Protein AF-A0AAW0RHF5-F1 (afdb_monomer)

Organism: NCBI:txid1069075

Solvent-accessible surface area (backbone atoms only — not comparable to full-atom values): 14587 Å² total; per-residue (Å²): 131,86,50,71,62,56,53,48,47,47,42,43,70,41,87,87,31,71,80,60,70,44,74,47,78,50,73,86,87,65,59,50,62,63,52,47,51,53,50,47,52,45,59,68,72,51,77,50,90,52,69,56,52,82,38,37,35,44,28,22,65,45,38,65,44,46,54,38,38,55,70,69,45,61,79,40,46,42,23,44,35,40,73,46,66,67,63,52,50,55,51,40,72,79,33,74,70,50,13,40,35,32,31,47,69,52,48,48,66,71,68,17,49,54,48,37,54,50,55,48,55,64,24,63,81,41,101,54,91,44,55,54,33,31,32,30,78,57,77,48,69,71,54,50,52,52,48,59,71,60,32,51,41,74,48,77,91,56,65,98,58,101,54,94,52,82,72,49,65,42,73,56,60,74,49,74,42,47,91,49,64,65,61,52,50,53,53,49,52,56,52,50,34,37,71,74,61,80,34,84,65,76,79,68,73,84,62,49,73,69,51,55,49,49,54,48,46,53,54,47,48,52,41,46,50,52,48,48,52,44,51,51,50,43,51,57,33,55,79,54,78,72,79,57,49,62,72,58,56,59,55,66,76,76,114

Mean predicted aligned error: 10.69 Å

Structure (mmCIF, N/CA/C/O backbone):
data_AF-A0AAW0RHF5-F1
#
_entry.id   AF-A0AAW0RHF5-F1
#
loop_
_atom_site.group_PDB
_atom_site.id
_atom_site.type_symbol
_atom_site.label_atom_id
_atom_site.label_alt_id
_atom_site.label_comp_id
_atom_site.label_asym_id
_atom_site.label_entity_id
_atom_site.label_seq_id
_atom_site.pdbx_PDB_ins_code
_atom_site.Cartn_x
_atom_site.Cartn_y
_atom_site.Cartn_z
_atom_site.occupancy
_atom_site.B_iso_or_equiv
_atom_site.auth_seq_id
_atom_site.auth_comp_id
_atom_site.auth_asym_id
_atom_site.auth_atom_id
_atom_site.pdbx_PDB_model_num
ATOM 1 N N . MET A 1 1 ? -21.946 8.233 -1.386 1.00 85.06 1 MET A N 1
ATOM 2 C CA . MET A 1 1 ? -20.637 7.586 -1.148 1.00 85.06 1 MET A CA 1
ATOM 3 C C . MET A 1 1 ? -20.832 6.454 -0.152 1.00 85.06 1 MET A C 1
ATOM 5 O O . MET A 1 1 ? -21.516 6.699 0.838 1.00 85.06 1 MET A O 1
ATOM 9 N N . PRO A 1 2 ? -20.311 5.241 -0.407 1.00 94.38 2 PRO A N 1
ATOM 10 C CA . PRO A 1 2 ? -20.400 4.134 0.545 1.00 94.38 2 PRO A CA 1
ATOM 11 C C . PRO A 1 2 ? -19.611 4.452 1.822 1.00 94.38 2 PRO A C 1
ATOM 13 O O . PRO A 1 2 ? -18.548 5.074 1.755 1.00 94.38 2 PRO A O 1
ATOM 16 N N . ARG A 1 3 ? -20.116 4.032 2.987 1.00 96.81 3 ARG A N 1
ATOM 17 C CA . ARG A 1 3 ? -19.371 4.127 4.252 1.00 96.81 3 ARG A CA 1
ATOM 18 C C . ARG A 1 3 ? -18.441 2.927 4.389 1.00 96.81 3 ARG A C 1
ATOM 20 O O . ARG A 1 3 ? -18.676 1.881 3.787 1.00 96.81 3 ARG A O 1
ATOM 27 N N . LEU A 1 4 ? -17.441 3.033 5.267 1.00 96.88 4 LEU A N 1
ATOM 28 C CA . LEU A 1 4 ? -16.556 1.906 5.581 1.00 96.88 4 LEU A CA 1
ATOM 29 C C . LEU A 1 4 ? -17.350 0.663 6.018 1.00 96.88 4 LEU A C 1
ATOM 31 O O . LEU A 1 4 ? -17.071 -0.429 5.542 1.00 96.88 4 LEU A O 1
ATOM 35 N N . SER A 1 5 ? -18.377 0.822 6.858 1.00 97.00 5 SER A N 1
ATOM 36 C CA . SER A 1 5 ? -19.229 -0.295 7.291 1.00 97.00 5 SER A CA 1
ATOM 37 C C . SER A 1 5 ? -19.963 -0.976 6.136 1.00 97.00 5 SER A C 1
ATOM 39 O O . SER A 1 5 ? -20.111 -2.193 6.155 1.00 97.00 5 SER A O 1
ATOM 41 N N . ASP A 1 6 ? -20.389 -0.222 5.123 1.00 96.56 6 ASP A N 1
ATOM 42 C CA . ASP A 1 6 ? -21.087 -0.780 3.963 1.00 96.56 6 ASP A CA 1
ATOM 43 C C . ASP A 1 6 ? -20.120 -1.626 3.113 1.00 96.56 6 ASP A C 1
ATOM 45 O O . ASP A 1 6 ? -20.455 -2.740 2.720 1.00 96.56 6 ASP A O 1
ATOM 49 N N . VAL A 1 7 ? -18.877 -1.157 2.927 1.00 95.56 7 VAL A N 1
ATOM 50 C CA . VAL A 1 7 ? -17.816 -1.923 2.245 1.00 95.56 7 VAL A CA 1
ATOM 51 C C . VAL A 1 7 ? -17.432 -3.178 3.032 1.00 95.56 7 VAL A C 1
ATOM 53 O O . VAL A 1 7 ? -17.247 -4.239 2.445 1.00 95.56 7 VAL A O 1
ATOM 56 N N . LEU A 1 8 ? -17.319 -3.089 4.359 1.00 96.00 8 LEU A N 1
ATOM 57 C CA . LEU A 1 8 ? -16.974 -4.241 5.196 1.00 96.00 8 LEU A CA 1
ATOM 58 C C . LEU A 1 8 ? -18.060 -5.324 5.170 1.00 96.00 8 LEU A C 1
ATOM 60 O O . LEU A 1 8 ? -17.712 -6.501 5.121 1.00 96.00 8 LEU A O 1
ATOM 64 N N . ARG A 1 9 ? -19.347 -4.945 5.155 1.00 94.75 9 ARG A N 1
ATOM 65 C CA . ARG A 1 9 ? -20.451 -5.905 4.978 1.00 94.75 9 ARG A CA 1
ATOM 66 C C . ARG A 1 9 ? -20.383 -6.579 3.616 1.00 94.75 9 ARG A C 1
ATOM 68 O O . ARG A 1 9 ? -20.374 -7.800 3.563 1.00 94.75 9 ARG A O 1
ATOM 75 N N . LEU A 1 10 ? -20.189 -5.804 2.546 1.00 94.19 10 LEU A N 1
ATOM 76 C CA . LEU A 1 10 ? -19.994 -6.348 1.199 1.00 94.19 10 LEU A CA 1
ATOM 77 C C . LEU A 1 10 ? -18.849 -7.379 1.167 1.00 94.19 10 LEU A C 1
ATOM 79 O O . LEU A 1 10 ? -19.000 -8.483 0.660 1.00 94.19 10 LEU A O 1
ATOM 83 N N . LEU A 1 11 ? -17.702 -7.051 1.769 1.00 94.19 11 LEU A N 1
ATOM 84 C CA . LEU A 1 11 ? -16.533 -7.935 1.836 1.00 94.19 11 LEU A CA 1
ATOM 85 C C . LEU A 1 11 ? -16.727 -9.188 2.708 1.00 94.19 11 LEU A C 1
ATOM 87 O O . LEU A 1 11 ? -15.912 -10.118 2.616 1.00 94.19 11 LEU A O 1
ATOM 91 N N . ALA A 1 12 ? -17.721 -9.185 3.594 1.00 92.81 12 ALA A N 1
ATOM 92 C CA . ALA A 1 12 ? -18.032 -10.289 4.493 1.00 92.81 12 ALA A CA 1
ATOM 93 C C . ALA A 1 12 ? -19.128 -11.206 3.936 1.00 92.81 12 ALA A C 1
ATOM 95 O O . ALA A 1 12 ? -19.014 -12.423 4.071 1.00 92.81 12 ALA A O 1
ATOM 96 N N . GLU A 1 13 ? -20.154 -10.624 3.319 1.00 90.75 13 GLU A N 1
ATOM 97 C CA . GLU A 1 13 ? -21.406 -11.296 2.968 1.00 90.75 13 GLU A CA 1
ATOM 98 C C . GLU A 1 13 ? -21.442 -11.745 1.500 1.00 90.75 13 GLU A C 1
ATOM 100 O O . GLU A 1 13 ? -21.981 -12.811 1.212 1.00 90.75 13 GLU A O 1
ATOM 105 N N . GLU A 1 14 ? -20.826 -10.996 0.577 1.00 92.44 14 GLU A N 1
ATOM 106 C CA . GLU A 1 14 ? -20.900 -11.311 -0.855 1.00 92.44 14 GLU A CA 1
ATOM 107 C C . GLU A 1 14 ? -20.080 -12.542 -1.243 1.00 92.44 14 GLU A C 1
ATOM 109 O O . GLU A 1 14 ? -18.907 -12.705 -0.874 1.00 92.44 14 GLU A O 1
ATOM 114 N N . GLU A 1 15 ? -20.684 -13.385 -2.078 1.00 87.88 15 GLU A N 1
ATOM 115 C CA . GLU A 1 15 ? -20.044 -14.581 -2.604 1.00 87.88 15 GLU A CA 1
ATOM 116 C C . GLU A 1 15 ? -18.808 -14.233 -3.449 1.00 87.88 15 GLU A C 1
ATOM 118 O O . GLU A 1 15 ? -18.822 -13.363 -4.319 1.00 87.88 15 GLU A O 1
ATOM 123 N N . GLY A 1 16 ? -17.686 -14.897 -3.163 1.00 85.25 16 GLY A N 1
ATOM 124 C CA . GLY A 1 16 ? -16.411 -14.665 -3.842 1.00 85.25 16 GLY A CA 1
ATOM 125 C C . GLY A 1 16 ? -15.574 -13.518 -3.260 1.00 85.25 16 GLY A C 1
ATOM 126 O O . GLY A 1 16 ? -14.380 -13.447 -3.555 1.00 85.25 16 GLY A O 1
ATOM 127 N N . MET A 1 17 ? -16.128 -12.672 -2.382 1.00 89.06 17 MET A N 1
ATOM 128 C CA . MET A 1 17 ? -15.403 -11.545 -1.769 1.00 89.06 17 MET A CA 1
ATOM 129 C C . MET A 1 17 ? -14.708 -11.899 -0.449 1.00 89.06 17 MET A C 1
ATOM 131 O O . MET A 1 17 ? -13.899 -11.116 0.064 1.00 89.06 17 MET A O 1
ATOM 135 N N . GLN A 1 18 ? -14.940 -13.100 0.088 1.00 82.88 18 GLN A N 1
ATOM 136 C CA . GLN A 1 18 ? -14.411 -13.519 1.392 1.00 82.88 18 GLN A CA 1
ATOM 137 C C . GLN A 1 18 ? -12.877 -13.634 1.411 1.00 82.88 18 GLN A C 1
ATOM 139 O O . GLN A 1 18 ? -12.259 -13.558 2.474 1.00 82.88 18 GLN A O 1
ATOM 144 N N . LYS A 1 19 ? -12.254 -13.788 0.235 1.00 85.62 19 LYS A N 1
ATOM 145 C CA . LYS A 1 19 ? -10.795 -13.898 0.060 1.00 85.62 19 LYS A CA 1
ATOM 146 C C . LYS A 1 19 ? -10.121 -12.571 -0.303 1.00 85.62 19 LYS A C 1
ATOM 148 O O . LYS A 1 19 ? -8.896 -12.521 -0.380 1.00 85.62 19 LYS A O 1
ATOM 153 N N . THR A 1 20 ? -10.887 -11.506 -0.533 1.00 90.62 20 THR A N 1
ATOM 154 C CA . THR A 1 20 ? -10.362 -10.222 -1.017 1.00 90.62 20 THR A CA 1
ATOM 155 C C . THR A 1 20 ? -9.656 -9.458 0.101 1.00 90.62 20 THR A C 1
ATOM 157 O O . THR A 1 20 ? -10.203 -9.273 1.187 1.00 90.62 20 THR A O 1
ATOM 160 N N . TRP A 1 21 ? -8.440 -8.983 -0.144 1.00 91.81 21 TRP A N 1
ATOM 161 C CA . TRP A 1 21 ? -7.728 -8.107 0.791 1.00 91.81 21 TRP A CA 1
ATOM 162 C C . TRP A 1 21 ? -8.064 -6.647 0.492 1.00 91.81 21 TRP A C 1
ATOM 164 O O . TRP A 1 21 ? -8.365 -6.296 -0.646 1.00 91.81 21 TRP A O 1
ATOM 174 N N . CYS A 1 22 ? -8.002 -5.794 1.509 1.00 93.50 22 CYS A N 1
ATOM 175 C CA . CYS A 1 22 ? -8.252 -4.366 1.383 1.00 93.50 22 CYS A CA 1
ATOM 176 C C . CYS A 1 22 ? -7.015 -3.572 1.807 1.00 93.50 22 CYS A C 1
ATOM 178 O O . CYS A 1 22 ? -6.405 -3.848 2.840 1.00 93.50 22 CYS A O 1
ATOM 180 N N . VAL A 1 23 ? -6.666 -2.559 1.019 1.00 95.75 23 VAL A N 1
ATOM 181 C CA . VAL A 1 23 ? -5.714 -1.524 1.421 1.00 95.75 23 VAL A CA 1
ATOM 182 C C . VAL A 1 23 ? -6.518 -0.256 1.669 1.00 95.75 23 VAL A C 1
ATOM 184 O O . VAL A 1 23 ? -7.124 0.275 0.741 1.00 95.75 23 VAL A O 1
ATOM 187 N N . LEU A 1 24 ? -6.540 0.222 2.912 1.00 97.06 24 LEU A N 1
ATOM 188 C CA . LEU A 1 24 ? -7.195 1.483 3.251 1.00 97.06 24 LEU A CA 1
ATOM 189 C C . LEU A 1 24 ? -6.195 2.625 3.092 1.00 97.06 24 LEU A C 1
ATOM 191 O O . LEU A 1 24 ? -5.244 2.728 3.861 1.00 97.06 24 LEU A O 1
ATOM 195 N N . ASP A 1 25 ? -6.408 3.471 2.088 1.00 95.94 25 ASP A N 1
ATOM 196 C CA . ASP A 1 25 ? -5.617 4.677 1.833 1.00 95.94 25 ASP A CA 1
ATOM 197 C C . ASP A 1 25 ? -6.076 5.814 2.761 1.00 95.94 25 ASP A C 1
ATOM 199 O O . ASP A 1 25 ? -7.062 6.504 2.494 1.00 95.94 25 ASP A O 1
ATOM 203 N N . ILE A 1 26 ? -5.383 5.973 3.890 1.00 96.06 26 ILE A N 1
ATOM 204 C CA . ILE A 1 26 ? -5.705 6.959 4.925 1.00 96.06 26 ILE A CA 1
ATOM 205 C C . ILE A 1 26 ? -5.129 8.315 4.518 1.00 96.06 26 ILE A C 1
ATOM 207 O O . ILE A 1 26 ? -3.928 8.563 4.658 1.00 96.06 26 ILE A O 1
ATOM 211 N N . LYS A 1 27 ? -6.003 9.193 4.022 1.00 89.62 27 LYS A N 1
ATOM 212 C CA . LYS A 1 27 ? -5.668 10.561 3.606 1.00 89.62 27 LYS A CA 1
ATOM 213 C C . LYS A 1 27 ? -5.345 11.471 4.794 1.00 89.62 27 LYS A C 1
ATOM 215 O O . LYS A 1 27 ? -5.619 11.133 5.939 1.00 89.62 27 LYS A O 1
ATOM 220 N N . ILE A 1 28 ? -4.722 12.615 4.497 1.00 90.81 28 ILE A N 1
ATOM 221 C CA . ILE A 1 28 ? -4.124 13.522 5.495 1.00 90.81 28 ILE A CA 1
ATOM 222 C C . ILE A 1 28 ? -4.983 14.750 5.818 1.00 90.81 28 ILE A C 1
ATOM 224 O O . ILE A 1 28 ? -4.464 15.753 6.310 1.00 90.81 28 ILE A O 1
ATOM 228 N N . ASP A 1 29 ? -6.263 14.703 5.468 1.00 87.56 29 ASP A N 1
ATOM 229 C CA . ASP A 1 29 ? -7.147 15.867 5.499 1.00 87.56 29 ASP A CA 1
ATOM 230 C C . ASP A 1 29 ? -7.843 16.065 6.850 1.00 87.56 29 ASP A C 1
ATOM 232 O O . ASP A 1 29 ? -8.243 17.184 7.165 1.00 87.56 29 ASP A O 1
ATOM 236 N N . ASP A 1 30 ? -7.909 15.014 7.669 1.00 90.56 30 ASP A N 1
ATOM 237 C CA . ASP A 1 30 ? -8.594 15.003 8.961 1.00 90.56 30 ASP A CA 1
ATOM 238 C C . ASP A 1 30 ? -7.618 15.023 10.154 1.00 90.56 30 ASP A C 1
ATOM 240 O O . ASP A 1 30 ? -6.392 14.942 10.016 1.00 90.56 30 ASP A O 1
ATOM 244 N N . ASP A 1 31 ? -8.162 15.101 11.370 1.00 94.88 31 ASP A N 1
ATOM 245 C CA . ASP A 1 31 ? -7.397 14.762 12.567 1.00 94.88 31 ASP A CA 1
ATOM 246 C C . ASP A 1 31 ? -7.148 13.246 12.622 1.00 94.88 31 ASP A C 1
ATOM 248 O O . ASP A 1 31 ? -8.078 12.436 12.564 1.00 94.88 31 ASP A O 1
ATOM 252 N N . ALA A 1 32 ? -5.878 12.858 12.748 1.00 95.00 32 ALA A N 1
ATOM 253 C CA . ALA A 1 32 ? -5.475 11.458 12.674 1.00 95.00 32 ALA A CA 1
ATOM 254 C C . ALA A 1 32 ? -6.083 10.611 13.804 1.00 95.00 32 ALA A C 1
ATOM 256 O O . ALA A 1 32 ? -6.494 9.474 13.570 1.00 95.00 32 ALA A O 1
ATOM 257 N N . GLU A 1 33 ? -6.151 11.148 15.023 1.00 96.00 33 GLU A N 1
ATOM 258 C CA . GLU A 1 33 ? -6.638 10.414 16.193 1.00 96.00 33 GLU A CA 1
ATOM 259 C C . GLU A 1 33 ? -8.150 10.203 16.115 1.00 96.00 33 GLU A C 1
ATOM 261 O O . GLU A 1 33 ? -8.636 9.095 16.360 1.00 96.00 33 GLU A O 1
ATOM 266 N N . HIS A 1 34 ? -8.889 11.237 15.716 1.00 97.12 34 HIS A N 1
ATOM 267 C CA . HIS A 1 34 ? -10.330 11.169 15.519 1.00 97.12 34 HIS A CA 1
ATOM 268 C C . HIS A 1 34 ? -10.708 10.214 14.379 1.00 97.12 34 HIS A C 1
ATOM 270 O O . HIS A 1 34 ? -11.578 9.351 14.562 1.00 97.12 34 HIS A O 1
ATOM 276 N N . LEU A 1 35 ? -10.022 10.301 13.232 1.00 97.31 35 LEU A N 1
ATOM 277 C CA . LEU A 1 35 ? -10.260 9.417 12.089 1.00 97.31 35 LEU A CA 1
ATOM 278 C C . LEU A 1 35 ? -10.017 7.950 12.463 1.00 97.31 35 LEU A C 1
ATOM 280 O O . LEU A 1 35 ? -10.894 7.104 12.284 1.00 97.31 35 LEU A O 1
ATOM 284 N N . LEU A 1 36 ? -8.854 7.642 13.039 1.00 98.06 36 LEU A N 1
ATOM 285 C CA . LEU A 1 36 ? -8.486 6.268 13.384 1.00 98.06 36 LEU A CA 1
ATOM 286 C C . LEU A 1 36 ? -9.329 5.703 14.533 1.00 98.06 36 LEU A C 1
ATOM 288 O O . LEU A 1 36 ? -9.649 4.514 14.524 1.00 98.06 36 LEU A O 1
ATOM 292 N N . SER A 1 37 ? -9.749 6.534 15.492 1.00 98.12 37 SER A N 1
ATOM 293 C CA . SER A 1 37 ? -10.679 6.116 16.552 1.00 98.12 37 SER A CA 1
ATOM 294 C C . SER A 1 37 ? -12.057 5.775 15.985 1.00 98.12 37 SER A C 1
ATOM 296 O O . SER A 1 37 ? -12.650 4.763 16.365 1.00 98.12 37 SER A O 1
ATOM 298 N N . SER A 1 38 ? -12.538 6.567 15.025 1.00 97.81 38 SER A N 1
ATOM 299 C CA . SER A 1 38 ? -13.788 6.294 14.311 1.00 97.81 38 SER A CA 1
ATOM 300 C C . SER A 1 38 ? -13.693 5.001 13.497 1.00 97.81 38 SER A C 1
ATOM 302 O O . SER A 1 38 ? -14.581 4.150 13.581 1.00 97.81 38 SER A O 1
ATOM 304 N N . MET A 1 39 ? -12.581 4.796 12.781 1.00 97.94 39 MET A N 1
ATOM 305 C CA . MET A 1 39 ? -12.307 3.548 12.060 1.00 97.94 39 MET A CA 1
ATOM 306 C C . MET A 1 39 ? -12.298 2.338 12.998 1.00 97.94 39 MET A C 1
ATOM 308 O O . MET A 1 39 ? -12.939 1.334 12.694 1.00 97.94 39 MET A O 1
ATOM 312 N N . ARG A 1 40 ? -11.626 2.431 14.155 1.00 97.94 40 ARG A N 1
ATOM 313 C CA . ARG A 1 40 ? -11.596 1.363 15.167 1.00 97.94 40 ARG A CA 1
ATOM 314 C C . ARG A 1 40 ? -12.999 0.957 15.600 1.00 97.94 40 ARG A C 1
ATOM 316 O O . ARG A 1 40 ? -13.283 -0.235 15.665 1.00 97.94 40 ARG A O 1
ATOM 323 N N . ASN A 1 41 ? -13.870 1.927 15.870 1.00 98.12 41 ASN A N 1
ATOM 324 C CA . ASN A 1 41 ? -15.243 1.642 16.279 1.00 98.12 41 ASN A CA 1
ATOM 325 C C . ASN A 1 41 ? -15.996 0.883 15.172 1.00 98.12 41 ASN A C 1
ATOM 327 O O . ASN A 1 41 ? -16.595 -0.154 15.439 1.00 98.12 41 ASN A O 1
ATOM 331 N N . VAL A 1 42 ? -15.889 1.326 13.914 1.00 97.94 42 VAL A N 1
ATOM 332 C CA . VAL A 1 42 ? -16.530 0.650 12.770 1.00 97.94 42 VAL A CA 1
ATOM 333 C C . VAL A 1 42 ? -16.010 -0.779 12.571 1.00 97.94 42 VAL A C 1
ATOM 335 O O . VAL A 1 42 ? -16.812 -1.696 12.371 1.00 97.94 42 VAL A O 1
ATOM 338 N N . LEU A 1 43 ? -14.691 -0.975 12.654 1.00 97.00 43 LEU A N 1
ATOM 339 C CA . LEU A 1 43 ? -14.034 -2.282 12.533 1.00 97.00 43 LEU A CA 1
ATOM 340 C C . LEU A 1 43 ? -14.411 -3.230 13.681 1.00 97.00 43 LEU A C 1
ATOM 342 O O . LEU A 1 43 ? -14.516 -4.435 13.474 1.00 97.00 43 LEU A O 1
ATOM 346 N N . ALA A 1 44 ? -14.639 -2.703 14.887 1.00 95.44 44 ALA A N 1
ATOM 347 C CA . ALA A 1 44 ? -15.061 -3.498 16.037 1.00 95.44 44 ALA A CA 1
ATOM 348 C C . ALA A 1 44 ? -16.526 -3.956 15.926 1.00 95.44 44 ALA A C 1
ATOM 350 O O . ALA A 1 44 ? -16.834 -5.096 16.296 1.00 95.44 44 ALA A O 1
ATOM 351 N N . THR A 1 45 ? -17.403 -3.080 15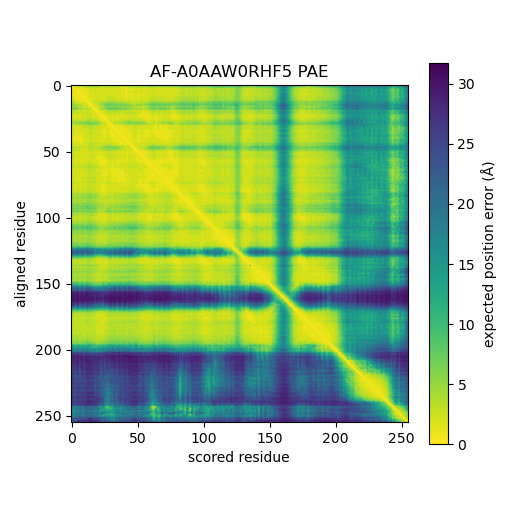.419 1.00 96.38 45 THR A N 1
ATOM 352 C CA . THR A 1 45 ? -18.849 -3.321 15.292 1.00 96.38 45 THR A CA 1
ATOM 353 C C . THR A 1 45 ? -19.206 -4.184 14.084 1.00 96.38 45 THR A C 1
ATOM 355 O O . THR A 1 45 ? -20.106 -5.014 14.176 1.00 96.38 45 THR A O 1
ATOM 358 N N . THR A 1 46 ? -18.515 -4.027 12.955 1.00 95.12 46 THR A N 1
ATOM 359 C CA . THR A 1 46 ? -18.793 -4.813 11.743 1.00 95.12 46 THR A CA 1
ATOM 360 C C . THR A 1 46 ? -17.909 -6.050 11.758 1.00 95.12 46 THR A C 1
ATOM 362 O O . THR A 1 46 ? -16.715 -5.921 11.530 1.00 95.12 46 THR A O 1
ATOM 365 N N . LYS A 1 47 ? -18.431 -7.242 12.063 1.00 90.25 47 LYS A N 1
ATOM 366 C CA . LYS A 1 47 ? -17.605 -8.462 12.105 1.00 90.25 47 LYS A CA 1
ATOM 367 C C . LYS A 1 47 ? -17.327 -8.988 10.697 1.00 90.25 47 LYS A C 1
ATOM 369 O O . LYS A 1 47 ? -18.235 -9.081 9.881 1.00 90.25 47 LYS A O 1
ATOM 374 N N . GLY A 1 48 ? -16.066 -9.316 10.431 1.00 89.50 48 GLY A N 1
ATOM 375 C CA . GLY A 1 48 ? -15.653 -10.003 9.212 1.00 89.50 48 GLY A CA 1
ATOM 376 C C . GLY A 1 48 ? -15.677 -11.525 9.373 1.00 89.50 48 GLY A C 1
ATOM 377 O O . GLY A 1 48 ? -15.771 -12.024 10.496 1.00 89.50 48 GLY A O 1
ATOM 378 N N . PRO A 1 49 ? -15.519 -12.276 8.268 1.00 88.69 49 PRO A N 1
ATOM 379 C CA . PRO A 1 49 ? -15.393 -13.738 8.304 1.00 88.69 49 PRO A CA 1
ATOM 380 C C . PRO A 1 49 ? -14.113 -14.200 9.024 1.00 88.69 49 PRO A C 1
ATOM 382 O O . PRO A 1 49 ? -14.009 -15.340 9.463 1.00 88.69 49 PRO A O 1
ATOM 385 N N . VAL A 1 50 ? -13.137 -13.298 9.143 1.00 92.00 50 VAL A N 1
ATOM 386 C CA . VAL A 1 50 ? -11.919 -13.409 9.949 1.00 92.00 50 VAL A CA 1
ATOM 387 C C . VAL A 1 50 ? -11.660 -12.049 10.614 1.00 92.00 50 VAL A C 1
ATOM 389 O O . VAL A 1 50 ? -12.219 -11.046 10.151 1.00 92.00 50 VAL A O 1
ATOM 392 N N . PRO A 1 51 ? -10.810 -11.973 11.656 1.00 94.94 51 PRO A N 1
ATOM 393 C CA . PRO A 1 51 ? -10.349 -10.692 12.186 1.00 94.94 51 PRO A CA 1
ATOM 394 C C . PRO A 1 51 ? -9.820 -9.772 11.075 1.00 94.94 51 PRO A C 1
ATOM 396 O O . PRO A 1 51 ? -9.068 -10.203 10.193 1.00 94.94 51 PRO A O 1
ATOM 399 N N . TRP A 1 52 ? -10.250 -8.508 11.077 1.00 96.12 52 TRP A N 1
ATOM 400 C CA . TRP A 1 52 ? -9.993 -7.582 9.971 1.00 96.12 52 TRP A CA 1
ATOM 401 C C . TRP A 1 52 ? -8.513 -7.270 9.774 1.00 96.12 52 TRP A C 1
ATOM 403 O O . TRP A 1 52 ? -8.090 -7.038 8.646 1.00 96.12 52 TRP A O 1
ATOM 413 N N . GLU A 1 53 ? -7.707 -7.329 10.826 1.00 94.75 53 GLU A N 1
ATOM 414 C CA . GLU A 1 53 ? -6.253 -7.181 10.783 1.00 94.75 53 GLU A CA 1
ATOM 415 C C . GLU A 1 53 ? -5.556 -8.221 9.887 1.00 94.75 53 GLU A C 1
ATOM 417 O O . GLU A 1 53 ? -4.430 -8.000 9.447 1.00 94.75 53 GLU A O 1
ATOM 422 N N . HIS A 1 54 ? -6.224 -9.330 9.552 1.00 92.56 54 HIS A N 1
ATOM 423 C CA . HIS A 1 54 ? -5.718 -10.327 8.603 1.00 92.56 54 HIS A CA 1
ATOM 424 C C . HIS A 1 54 ? -6.085 -10.038 7.144 1.00 92.56 54 HIS A C 1
ATOM 426 O O . HIS A 1 54 ? -5.552 -10.682 6.242 1.00 92.56 54 HIS A O 1
ATOM 432 N N . ARG A 1 55 ? -7.001 -9.095 6.897 1.00 93.31 55 ARG A N 1
ATOM 433 C CA . ARG A 1 55 ? -7.490 -8.740 5.555 1.00 93.31 55 ARG A CA 1
ATOM 434 C C . ARG A 1 55 ? -7.265 -7.282 5.183 1.00 93.31 55 ARG A C 1
ATOM 436 O O . ARG A 1 55 ? -7.390 -6.950 4.007 1.00 93.31 55 ARG A O 1
ATOM 443 N N . ILE A 1 56 ? -6.968 -6.421 6.152 1.00 96.06 56 ILE A N 1
ATOM 444 C CA . ILE A 1 56 ? -6.856 -4.979 5.964 1.00 96.06 56 ILE A CA 1
ATOM 445 C C . ILE A 1 56 ? -5.429 -4.522 6.241 1.00 96.06 56 ILE A C 1
ATOM 447 O O . ILE A 1 56 ? -4.904 -4.697 7.337 1.00 96.06 56 ILE A O 1
ATOM 451 N N . LEU A 1 57 ? -4.840 -3.865 5.247 1.00 96.44 57 LEU A N 1
ATOM 452 C CA . LEU A 1 57 ? -3.584 -3.137 5.350 1.00 96.44 57 LEU A CA 1
ATOM 453 C C . LEU A 1 57 ? -3.873 -1.639 5.445 1.00 96.44 57 LEU A C 1
ATOM 455 O O . LEU A 1 57 ? -4.542 -1.074 4.579 1.00 96.44 57 LEU A O 1
ATOM 459 N N . LEU A 1 58 ? -3.348 -0.984 6.477 1.00 97.94 58 LEU A N 1
ATOM 460 C CA . LEU A 1 58 ? -3.513 0.455 6.665 1.00 97.94 58 LEU A CA 1
ATOM 461 C C . LEU A 1 58 ? -2.403 1.205 5.923 1.00 97.94 58 LEU A C 1
ATOM 463 O O . LEU A 1 58 ? -1.226 1.123 6.278 1.00 97.94 58 LEU A O 1
ATOM 467 N N . GLY A 1 59 ? -2.775 1.922 4.869 1.00 97.69 59 GLY A N 1
ATOM 468 C CA . GLY A 1 59 ? -1.885 2.761 4.084 1.00 97.69 59 GLY A CA 1
ATOM 469 C C . GLY A 1 59 ? -1.841 4.186 4.631 1.00 97.69 59 GLY A C 1
ATOM 470 O O . GLY A 1 59 ? -2.830 4.903 4.548 1.00 97.69 59 GLY A O 1
ATOM 471 N N . CYS A 1 60 ? -0.701 4.616 5.167 1.00 97.00 60 CYS A N 1
ATOM 472 C CA . CYS A 1 60 ? -0.534 5.942 5.767 1.00 97.00 60 CYS A CA 1
ATOM 473 C C . CYS A 1 60 ? 0.486 6.785 4.992 1.00 97.00 60 CYS A C 1
ATOM 475 O O . CYS A 1 60 ? 1.539 6.282 4.600 1.00 97.00 60 CYS A O 1
ATOM 477 N N . TRP A 1 61 ? 0.217 8.082 4.834 1.00 94.44 61 TRP A N 1
ATOM 478 C CA . TRP A 1 61 ? 1.055 8.997 4.043 1.00 94.44 61 TRP A CA 1
ATOM 479 C C . TRP A 1 61 ? 2.195 9.684 4.805 1.00 94.44 61 TRP A C 1
ATOM 481 O O . TRP A 1 61 ? 3.125 10.191 4.180 1.00 94.44 61 TRP A O 1
ATOM 491 N N . ASN A 1 62 ? 2.125 9.768 6.137 1.00 92.38 62 ASN A N 1
ATOM 492 C CA . ASN A 1 62 ? 3.137 10.465 6.935 1.00 92.38 62 ASN A CA 1
ATOM 493 C C . ASN A 1 62 ? 3.276 9.886 8.355 1.00 92.38 62 ASN A C 1
ATOM 495 O O . ASN A 1 62 ? 2.531 8.992 8.769 1.00 92.38 62 ASN A O 1
ATOM 499 N N . ALA A 1 63 ? 4.233 10.426 9.114 1.00 92.12 63 ALA A N 1
ATOM 500 C CA . ALA A 1 63 ? 4.550 9.974 10.466 1.00 92.12 63 ALA A CA 1
ATOM 501 C C . ALA A 1 63 ? 3.385 10.118 11.457 1.00 92.12 63 ALA A C 1
ATOM 503 O O . ALA A 1 63 ? 3.214 9.250 12.314 1.00 92.12 63 ALA A O 1
ATOM 504 N N . THR A 1 64 ? 2.589 11.184 11.349 1.00 94.06 64 THR A N 1
ATOM 505 C CA . THR A 1 64 ? 1.458 11.465 12.245 1.00 94.06 64 THR A CA 1
ATOM 506 C C . THR A 1 64 ? 0.439 10.333 12.192 1.00 94.06 64 THR A C 1
ATOM 508 O O . THR A 1 64 ? 0.104 9.750 13.223 1.00 94.06 64 THR A O 1
ATOM 511 N N . TYR A 1 65 ? 0.037 9.942 10.982 1.00 95.69 65 TYR A N 1
ATOM 512 C CA . TYR A 1 65 ? -0.936 8.871 10.771 1.00 95.69 65 TYR A CA 1
ATOM 513 C C . TYR A 1 65 ? -0.366 7.487 11.078 1.00 95.69 65 TYR A C 1
ATOM 515 O O . TYR A 1 65 ? -1.052 6.676 11.694 1.00 95.69 65 TYR A O 1
ATOM 523 N N . ILE A 1 66 ? 0.903 7.228 10.739 1.00 95.12 66 ILE A N 1
ATOM 524 C CA . ILE A 1 66 ? 1.570 5.977 11.132 1.00 95.12 66 ILE A CA 1
ATOM 525 C C . ILE A 1 66 ? 1.588 5.840 12.661 1.00 95.12 66 ILE A C 1
ATOM 527 O O . ILE A 1 66 ? 1.261 4.783 13.199 1.00 95.12 66 ILE A O 1
ATOM 531 N N . THR A 1 67 ? 1.953 6.906 13.375 1.00 94.75 67 THR A N 1
ATOM 532 C CA . THR A 1 67 ? 2.056 6.898 14.841 1.00 94.75 67 THR A CA 1
ATOM 533 C C . THR A 1 67 ? 0.691 6.700 15.492 1.00 94.75 67 THR A C 1
ATOM 535 O O . THR A 1 67 ? 0.560 5.876 16.397 1.00 94.75 67 THR A O 1
ATOM 538 N N . ALA A 1 68 ? -0.329 7.416 15.017 1.00 96.94 68 ALA A N 1
ATOM 539 C CA . ALA A 1 68 ? -1.692 7.263 15.507 1.00 96.94 68 ALA A CA 1
ATOM 540 C C . ALA A 1 68 ? -2.228 5.846 15.230 1.00 96.94 68 ALA A C 1
ATOM 542 O O . ALA A 1 68 ? -2.782 5.214 16.130 1.00 96.94 68 ALA A O 1
ATOM 543 N N . ALA A 1 69 ? -1.986 5.288 14.036 1.00 97.44 69 ALA A N 1
ATOM 544 C CA . ALA A 1 69 ? -2.455 3.950 13.675 1.00 97.44 69 ALA A CA 1
ATOM 545 C C . ALA A 1 69 ? -1.803 2.871 14.545 1.00 97.44 69 ALA A C 1
ATOM 547 O O . ALA A 1 69 ? -2.496 1.995 15.051 1.00 97.44 69 ALA A O 1
ATOM 548 N N . ARG A 1 70 ? -0.499 2.985 14.829 1.00 95.56 70 ARG A N 1
ATOM 549 C CA . ARG A 1 70 ? 0.194 2.082 15.763 1.00 95.56 70 ARG A CA 1
ATOM 550 C C . ARG A 1 70 ? -0.378 2.114 17.175 1.00 95.56 70 ARG A C 1
ATOM 552 O O . ARG A 1 70 ? -0.280 1.117 17.881 1.00 95.56 70 ARG A O 1
ATOM 559 N N . ARG A 1 71 ? -0.915 3.254 17.605 1.00 97.00 71 ARG A N 1
ATOM 560 C CA . ARG A 1 71 ? -1.482 3.417 18.944 1.00 97.00 71 ARG A CA 1
ATOM 561 C C . ARG A 1 71 ? -2.930 2.939 19.021 1.00 97.00 71 ARG A C 1
ATOM 563 O O . ARG A 1 71 ? -3.285 2.259 19.975 1.00 97.00 71 ARG A O 1
ATOM 570 N N . ILE A 1 72 ? -3.759 3.312 18.046 1.00 98.38 72 ILE A N 1
ATOM 571 C CA . ILE A 1 72 ? -5.208 3.058 18.064 1.00 98.38 72 ILE A CA 1
ATOM 572 C C . ILE A 1 72 ? -5.561 1.689 17.464 1.00 98.38 72 ILE A C 1
ATOM 574 O O . ILE A 1 72 ? -6.478 1.026 17.949 1.00 98.38 72 ILE A O 1
ATOM 578 N N . LEU A 1 73 ? -4.840 1.259 16.425 1.00 97.81 73 LEU A N 1
ATOM 579 C CA . LEU A 1 73 ? -5.053 0.016 15.673 1.00 97.81 73 LEU A CA 1
ATOM 580 C C . LEU A 1 73 ? -3.770 -0.849 15.657 1.00 97.81 73 LEU A C 1
ATOM 582 O O . LEU A 1 73 ? -3.289 -1.214 14.585 1.00 97.81 73 LEU A O 1
ATOM 586 N N . PRO A 1 74 ? -3.194 -1.204 16.826 1.00 96.25 74 PRO A N 1
ATOM 587 C CA . PRO A 1 74 ? -1.861 -1.815 16.922 1.00 96.25 74 PRO A CA 1
ATOM 588 C C . PRO A 1 74 ? -1.733 -3.185 16.242 1.00 96.25 74 PRO A C 1
ATOM 590 O O . PRO A 1 74 ? -0.628 -3.573 15.868 1.00 96.25 74 PRO A O 1
ATOM 593 N N . ALA A 1 75 ? -2.837 -3.923 16.101 1.00 95.06 75 ALA A N 1
ATOM 594 C CA . ALA A 1 75 ? -2.851 -5.244 15.472 1.00 95.06 75 ALA A CA 1
ATOM 595 C C . ALA A 1 75 ? -2.811 -5.181 13.936 1.00 95.06 75 ALA A C 1
ATOM 597 O O . ALA A 1 75 ? -2.452 -6.165 13.292 1.00 95.06 75 ALA A O 1
ATOM 598 N N . PHE A 1 76 ? -3.177 -4.042 13.342 1.00 96.06 76 PHE A N 1
ATOM 599 C CA . PHE A 1 76 ? -3.288 -3.922 11.895 1.00 96.06 76 PHE A CA 1
ATOM 600 C C . PHE A 1 76 ? -1.910 -3.719 11.254 1.00 96.06 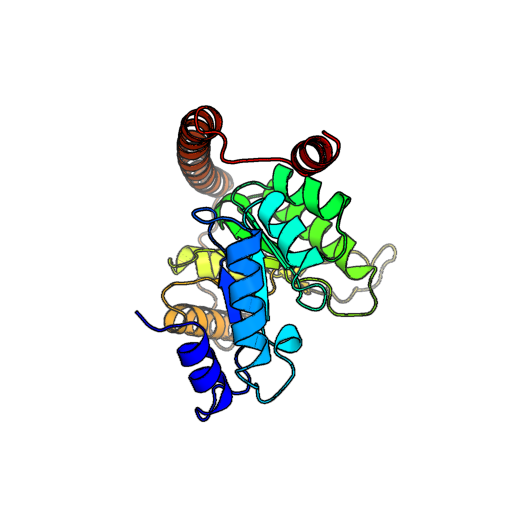76 PHE A C 1
ATOM 602 O O . PHE A 1 76 ? -1.121 -2.890 11.722 1.00 96.06 76 PHE A O 1
ATOM 609 N N . PRO A 1 77 ? -1.608 -4.424 10.150 1.00 95.06 77 PRO A N 1
ATOM 610 C CA . PRO A 1 77 ? -0.391 -4.176 9.400 1.00 95.06 77 PRO A CA 1
ATOM 611 C C . PRO A 1 77 ? -0.432 -2.781 8.767 1.00 95.06 77 PRO A C 1
ATOM 613 O O . PRO A 1 77 ? -1.483 -2.278 8.359 1.00 95.06 77 PRO A O 1
ATOM 616 N N . LEU A 1 78 ? 0.745 -2.165 8.657 1.00 96.06 78 LEU A N 1
ATOM 617 C CA . LEU A 1 78 ? 0.916 -0.809 8.143 1.00 96.06 78 LEU A CA 1
ATOM 618 C C . LEU A 1 78 ? 1.722 -0.814 6.852 1.00 96.06 78 LEU A C 1
ATOM 620 O O . LEU A 1 78 ? 2.677 -1.575 6.701 1.00 96.06 78 LEU A O 1
ATOM 624 N N . SER A 1 79 ? 1.381 0.102 5.955 1.00 96.56 79 SER A N 1
ATOM 625 C CA . SER A 1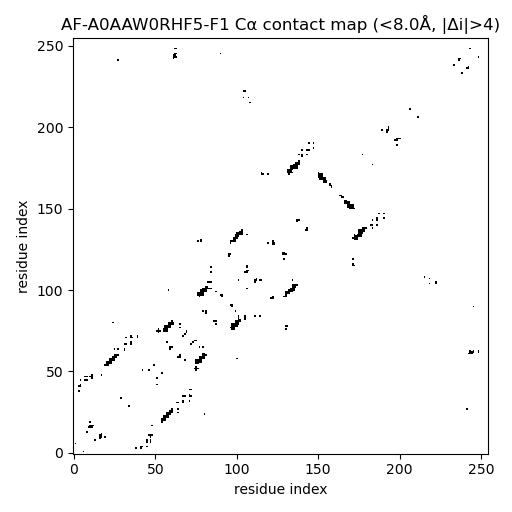 79 ? 2.155 0.417 4.763 1.00 96.56 79 SER A CA 1
ATOM 626 C C . SER A 1 79 ? 2.337 1.921 4.638 1.00 96.56 79 SER A C 1
ATOM 628 O O . SER A 1 79 ? 1.382 2.684 4.756 1.00 96.56 79 SER A O 1
ATOM 630 N N . HIS A 1 80 ? 3.556 2.360 4.343 1.00 96.69 80 HIS A N 1
ATOM 631 C CA . HIS A 1 80 ? 3.811 3.759 4.031 1.00 96.69 80 HIS A CA 1
ATOM 632 C C . HIS A 1 80 ? 3.519 4.042 2.557 1.00 96.69 80 HIS A C 1
ATOM 634 O O . HIS A 1 80 ? 4.132 3.439 1.670 1.00 96.69 80 HIS A O 1
ATOM 640 N N . ILE A 1 81 ? 2.591 4.966 2.310 1.00 96.12 81 ILE A N 1
ATOM 641 C CA . ILE A 1 81 ? 2.262 5.468 0.979 1.00 96.12 81 ILE A CA 1
ATOM 642 C C . ILE A 1 81 ? 3.155 6.668 0.672 1.00 96.12 81 ILE A C 1
ATOM 644 O O . ILE A 1 81 ? 3.191 7.628 1.438 1.00 96.12 81 ILE A O 1
ATOM 648 N N . SER A 1 82 ? 3.904 6.632 -0.435 1.00 92.69 82 SER A N 1
ATOM 649 C CA . SER A 1 82 ? 4.811 7.740 -0.745 1.00 92.69 82 SER A CA 1
ATOM 650 C C . SER A 1 82 ? 5.236 7.862 -2.201 1.00 92.69 82 SER A C 1
ATOM 652 O O . SER A 1 82 ? 5.318 6.892 -2.951 1.00 92.69 82 SER A O 1
ATOM 654 N N . TRP A 1 83 ? 5.651 9.077 -2.546 1.00 89.06 83 TRP A N 1
ATOM 655 C CA . TRP A 1 83 ? 6.412 9.393 -3.755 1.00 89.06 83 TRP A CA 1
ATOM 656 C C . TRP A 1 83 ? 7.929 9.354 -3.525 1.00 89.06 83 TRP A C 1
ATOM 658 O O . TRP A 1 83 ? 8.701 9.438 -4.478 1.00 89.06 83 TRP A O 1
ATOM 668 N N . SER A 1 84 ? 8.391 9.226 -2.275 1.00 87.94 84 SER A N 1
ATOM 669 C CA . SER A 1 84 ? 9.805 9.377 -1.925 1.00 87.94 84 SER A CA 1
ATOM 670 C C . SER A 1 84 ? 10.430 8.085 -1.395 1.00 87.94 84 SER A C 1
ATOM 672 O O . SER A 1 84 ? 10.043 7.550 -0.350 1.00 87.94 84 SER A O 1
ATOM 674 N N . ARG A 1 85 ? 11.478 7.614 -2.091 1.00 90.88 85 ARG A N 1
ATOM 675 C CA . ARG A 1 85 ? 12.319 6.490 -1.634 1.00 90.88 85 ARG A CA 1
ATOM 676 C C . ARG A 1 85 ? 13.052 6.822 -0.346 1.00 90.88 85 ARG A C 1
ATOM 678 O O . ARG A 1 85 ? 13.123 5.970 0.529 1.00 90.88 85 ARG A O 1
ATOM 685 N N . SER A 1 86 ? 13.622 8.024 -0.236 1.00 87.25 86 SER A N 1
ATOM 686 C CA . SER A 1 86 ? 14.419 8.414 0.933 1.00 87.25 86 SER A CA 1
ATOM 687 C C . SER A 1 86 ? 13.547 8.535 2.178 1.00 87.25 86 SER A C 1
ATOM 689 O O . SER A 1 86 ? 13.919 8.022 3.230 1.00 87.25 86 SER A O 1
ATOM 691 N N . TYR A 1 87 ? 12.353 9.113 2.041 1.00 87.31 87 TYR A N 1
ATOM 692 C CA . TYR A 1 87 ? 11.396 9.215 3.140 1.00 87.31 87 TYR A CA 1
ATOM 693 C C . TYR A 1 87 ? 10.919 7.829 3.601 1.00 87.31 87 TYR A C 1
ATOM 695 O O . TYR A 1 87 ? 10.940 7.510 4.787 1.00 87.31 87 TYR A O 1
ATOM 703 N N . SER A 1 88 ? 10.615 6.941 2.654 1.00 92.00 88 SER A N 1
ATOM 704 C CA . SER A 1 88 ? 10.222 5.558 2.959 1.00 92.00 88 SER A CA 1
ATOM 705 C C . SER A 1 88 ? 11.364 4.725 3.552 1.00 92.00 88 SER A C 1
ATOM 707 O O . SER A 1 88 ? 11.147 3.894 4.438 1.00 92.00 88 SER A O 1
ATOM 709 N N . ALA A 1 89 ? 12.598 4.953 3.097 1.00 89.19 89 ALA A N 1
ATOM 710 C CA . ALA A 1 89 ? 13.783 4.324 3.667 1.00 89.19 89 ALA A CA 1
ATOM 711 C C . ALA A 1 89 ? 13.992 4.756 5.123 1.00 89.19 89 ALA A C 1
ATOM 713 O O . ALA A 1 89 ? 14.255 3.897 5.961 1.00 89.19 89 ALA A O 1
ATOM 714 N N . HIS A 1 90 ? 13.805 6.047 5.425 1.00 88.62 90 HIS A N 1
ATOM 715 C CA . HIS A 1 90 ? 13.883 6.580 6.784 1.00 88.62 90 HIS A CA 1
ATOM 716 C C . HIS A 1 90 ? 12.884 5.887 7.722 1.00 88.62 90 HIS A C 1
ATOM 718 O O . HIS A 1 90 ? 13.284 5.385 8.770 1.00 88.62 90 HIS A O 1
ATOM 724 N N . PHE A 1 91 ? 11.613 5.750 7.321 1.00 87.12 91 PHE A N 1
ATOM 725 C CA . PHE A 1 91 ? 10.635 5.039 8.150 1.00 87.12 91 PHE A CA 1
ATOM 726 C C . PHE A 1 91 ? 10.946 3.561 8.328 1.00 87.12 91 PHE A C 1
ATOM 728 O O . PHE A 1 91 ? 10.873 3.065 9.446 1.00 87.12 91 PHE A O 1
ATOM 735 N N . GLY A 1 92 ? 11.336 2.852 7.268 1.00 84.19 92 GLY A N 1
ATOM 736 C CA . GLY A 1 92 ? 11.643 1.427 7.410 1.00 84.19 92 GLY A CA 1
ATOM 737 C C . GLY A 1 92 ? 12.930 1.138 8.180 1.00 84.19 92 GLY A C 1
ATOM 738 O O . GLY A 1 92 ? 13.127 0.009 8.609 1.00 84.19 92 GLY A O 1
ATOM 739 N N . ALA A 1 93 ? 13.831 2.113 8.331 1.00 85.12 93 ALA A N 1
ATOM 740 C CA . ALA A 1 93 ? 14.970 1.976 9.237 1.00 85.12 93 ALA A CA 1
ATOM 741 C C . ALA A 1 93 ? 14.513 1.986 10.706 1.00 85.12 93 ALA A C 1
ATOM 743 O O . ALA A 1 93 ? 15.052 1.242 11.517 1.00 85.12 93 ALA A O 1
ATOM 744 N N . ALA A 1 94 ? 13.487 2.780 11.031 1.00 85.88 94 ALA A N 1
ATOM 745 C CA . ALA A 1 94 ? 12.892 2.843 12.365 1.00 85.88 94 ALA A CA 1
ATOM 746 C C . ALA A 1 94 ? 11.814 1.765 12.615 1.00 85.88 94 ALA A C 1
ATOM 748 O O . ALA A 1 94 ? 11.524 1.433 13.762 1.00 85.88 94 ALA A O 1
ATOM 749 N N . MET A 1 95 ? 11.185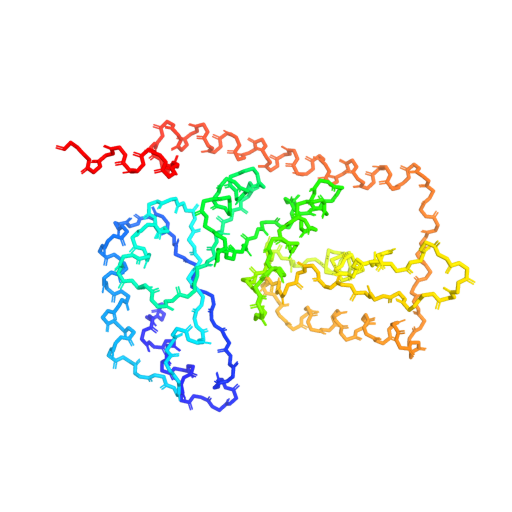 1.241 11.557 1.00 87.19 95 MET A N 1
ATOM 750 C CA . MET A 1 95 ? 10.044 0.318 11.620 1.00 87.19 95 MET A CA 1
ATOM 751 C C . MET A 1 95 ? 10.237 -0.856 10.644 1.00 87.19 95 MET A C 1
ATOM 753 O O . MET A 1 95 ? 9.776 -0.784 9.503 1.00 87.19 95 MET A O 1
ATOM 757 N N . PRO A 1 96 ? 10.904 -1.948 11.069 1.00 83.19 96 PRO A N 1
ATOM 758 C CA . PRO A 1 96 ? 11.225 -3.085 10.195 1.00 83.19 96 PRO A CA 1
ATOM 759 C C . PRO A 1 96 ? 10.007 -3.839 9.640 1.00 83.19 96 PRO A C 1
ATOM 761 O O . PRO A 1 96 ? 10.102 -4.497 8.610 1.00 83.19 96 PRO A O 1
ATOM 764 N N . ASN A 1 97 ? 8.857 -3.738 10.311 1.00 87.12 97 ASN A N 1
ATOM 765 C CA . ASN A 1 97 ? 7.596 -4.373 9.927 1.00 87.12 97 ASN A CA 1
ATOM 766 C C . ASN A 1 97 ? 6.678 -3.470 9.074 1.00 87.12 97 ASN A C 1
ATOM 768 O O . ASN A 1 97 ? 5.495 -3.773 8.923 1.00 87.12 97 ASN A O 1
ATOM 772 N N . LEU A 1 98 ? 7.195 -2.365 8.530 1.00 92.19 98 LEU A N 1
ATOM 773 C CA . LEU A 1 98 ? 6.433 -1.428 7.706 1.00 92.19 98 LEU A CA 1
ATOM 774 C C . LEU A 1 98 ? 6.442 -1.841 6.228 1.00 92.19 98 LEU A C 1
ATOM 776 O O . LEU A 1 98 ? 7.498 -1.940 5.605 1.00 92.19 98 LEU A O 1
ATOM 780 N N . GLY A 1 99 ? 5.256 -2.030 5.653 1.00 94.38 99 GLY A N 1
ATOM 781 C CA . GLY A 1 99 ? 5.069 -2.217 4.217 1.00 94.38 99 GLY A CA 1
ATOM 782 C C . GLY A 1 99 ? 5.318 -0.938 3.420 1.00 94.38 99 GLY A C 1
ATOM 783 O O . GLY A 1 99 ? 5.394 0.169 3.961 1.00 94.38 99 GLY A O 1
ATOM 784 N N . TYR A 1 100 ? 5.409 -1.081 2.105 1.00 95.56 100 TYR A N 1
ATOM 785 C CA . TYR A 1 100 ? 5.602 0.040 1.196 1.00 95.56 100 TYR A CA 1
ATOM 786 C C . TYR A 1 100 ? 4.533 0.054 0.119 1.00 95.56 100 TYR A C 1
ATOM 788 O O . TYR A 1 100 ? 4.248 -0.972 -0.484 1.00 95.56 100 TYR A O 1
ATOM 796 N N . SER A 1 101 ? 4.006 1.237 -0.175 1.00 96.25 101 SER A N 1
ATOM 797 C CA . SER A 1 101 ? 3.140 1.497 -1.319 1.00 96.25 101 SER A CA 1
ATOM 798 C C . SER A 1 101 ? 3.675 2.731 -2.032 1.00 96.25 101 SER A C 1
ATOM 800 O O . SER A 1 101 ? 3.441 3.863 -1.605 1.00 96.25 101 SER A O 1
ATOM 802 N N . LEU A 1 102 ? 4.482 2.538 -3.074 1.00 94.88 102 LEU A N 1
ATOM 803 C CA . LEU A 1 102 ? 5.234 3.637 -3.687 1.00 94.88 102 LEU A CA 1
ATOM 804 C C . LEU A 1 102 ? 4.784 3.942 -5.100 1.00 94.88 102 LEU A C 1
ATOM 806 O O . LEU A 1 102 ? 4.469 3.035 -5.871 1.00 94.88 102 LEU A O 1
ATOM 810 N N . HIS A 1 103 ? 4.844 5.221 -5.462 1.00 92.62 103 HIS A N 1
ATOM 811 C CA . HIS A 1 103 ? 4.529 5.611 -6.823 1.00 92.62 103 HIS A CA 1
ATOM 812 C C . HIS A 1 103 ? 5.438 4.892 -7.843 1.00 92.62 103 HIS A C 1
ATOM 814 O O . HIS A 1 103 ? 6.641 4.740 -7.617 1.00 92.62 103 HIS A O 1
ATOM 820 N N . PHE A 1 104 ? 4.895 4.466 -8.982 1.00 88.19 104 PHE A N 1
ATOM 821 C CA . PHE A 1 104 ? 5.611 3.676 -9.988 1.00 88.19 104 PHE A CA 1
ATOM 822 C C . PHE A 1 104 ? 6.892 4.360 -10.482 1.00 88.19 104 PHE A C 1
ATOM 824 O O . PHE A 1 104 ? 7.963 3.751 -10.486 1.00 88.19 104 PHE A O 1
ATOM 831 N N . ALA A 1 105 ? 6.821 5.655 -10.801 1.00 83.44 105 ALA A N 1
ATOM 832 C CA . ALA A 1 105 ? 7.985 6.432 -11.247 1.00 83.44 105 ALA A CA 1
ATOM 833 C C . ALA A 1 105 ? 9.108 6.497 -10.194 1.00 83.44 105 ALA A C 1
ATOM 835 O O . ALA A 1 105 ? 10.282 6.654 -10.515 1.00 83.44 105 ALA A O 1
ATOM 836 N N . THR A 1 106 ? 8.768 6.338 -8.917 1.00 83.94 106 THR A N 1
ATOM 837 C CA . THR A 1 106 ? 9.734 6.319 -7.816 1.00 83.94 106 THR A CA 1
ATOM 838 C C . THR A 1 106 ? 10.517 5.002 -7.778 1.00 83.94 106 THR A C 1
ATOM 840 O O . THR A 1 106 ? 11.643 4.961 -7.268 1.00 83.94 106 THR A O 1
ATOM 843 N N . LEU A 1 107 ? 9.936 3.935 -8.332 1.00 84.94 107 LEU A N 1
ATOM 844 C CA . LEU A 1 107 ? 10.508 2.595 -8.421 1.00 84.94 107 LEU A CA 1
ATOM 845 C C . LEU A 1 107 ? 11.118 2.279 -9.791 1.00 84.94 107 LEU A C 1
ATOM 847 O O . LEU A 1 107 ? 11.826 1.273 -9.919 1.00 84.94 107 LEU A O 1
ATOM 851 N N . SER A 1 108 ? 10.899 3.130 -10.795 1.00 78.88 108 SER A N 1
ATOM 852 C CA . SER A 1 108 ? 11.531 2.972 -12.098 1.00 78.88 108 SER A CA 1
ATOM 853 C C . SER A 1 108 ? 13.050 3.231 -12.032 1.00 78.88 108 SER A C 1
ATOM 855 O O . SER A 1 108 ? 13.590 3.870 -11.122 1.00 78.88 108 SER A O 1
ATOM 857 N N . GLY A 1 109 ? 13.792 2.642 -12.974 1.00 79.81 109 GLY A N 1
ATOM 858 C CA . GLY A 1 109 ? 15.248 2.800 -13.068 1.00 79.81 109 GLY A CA 1
ATOM 859 C C . GLY A 1 109 ? 16.100 2.042 -12.030 1.00 79.81 109 GLY A C 1
ATOM 860 O O . GLY A 1 109 ? 15.644 1.187 -11.269 1.00 79.81 109 GLY A O 1
ATOM 861 N N . VAL A 1 110 ? 17.409 2.319 -12.041 1.00 82.31 110 VAL A N 1
ATOM 862 C CA . VAL A 1 110 ? 18.423 1.583 -11.253 1.00 82.31 110 VAL A CA 1
ATOM 863 C C . VAL A 1 110 ? 18.279 1.838 -9.752 1.00 82.31 110 VAL A C 1
ATOM 865 O O . VAL A 1 110 ? 18.428 0.923 -8.941 1.00 82.31 110 VAL A O 1
ATOM 868 N N . LEU A 1 111 ? 17.976 3.078 -9.364 1.00 84.94 111 LEU A N 1
ATOM 869 C CA . LEU A 1 111 ? 17.831 3.443 -7.955 1.00 84.94 111 LEU A CA 1
ATOM 870 C C . LEU A 1 111 ? 16.574 2.830 -7.327 1.00 84.94 111 LEU A C 1
ATOM 872 O O . LEU A 1 111 ? 16.628 2.411 -6.170 1.00 84.94 111 LEU A O 1
ATOM 876 N N . GLY A 1 112 ? 15.479 2.736 -8.086 1.00 86.31 112 GLY A N 1
ATOM 877 C CA . GLY A 1 112 ? 14.267 2.034 -7.672 1.00 86.31 112 GLY A CA 1
ATOM 878 C C . GLY A 1 112 ? 14.520 0.545 -7.445 1.00 86.31 112 GLY A C 1
ATOM 879 O O . GLY A 1 112 ? 14.239 0.034 -6.363 1.00 86.31 112 GLY A O 1
ATOM 880 N N . ARG A 1 113 ? 15.197 -0.132 -8.384 1.00 84.00 113 ARG A N 1
ATOM 881 C CA . ARG A 1 113 ? 15.613 -1.538 -8.209 1.00 84.00 113 ARG A CA 1
ATOM 882 C C . ARG A 1 113 ? 16.481 -1.755 -6.969 1.00 84.00 113 ARG A C 1
ATOM 884 O O . ARG A 1 113 ? 16.240 -2.687 -6.209 1.00 84.00 113 ARG A O 1
ATOM 891 N N . ARG A 1 114 ? 17.475 -0.888 -6.737 1.00 86.38 114 ARG A N 1
ATOM 892 C CA . ARG A 1 114 ? 18.329 -0.956 -5.536 1.00 86.38 114 ARG A CA 1
ATOM 893 C C . ARG A 1 114 ? 17.523 -0.767 -4.252 1.00 86.38 114 ARG A C 1
ATOM 895 O O . ARG A 1 114 ? 17.800 -1.437 -3.262 1.00 86.38 114 ARG A O 1
ATOM 902 N N . PHE A 1 115 ? 16.542 0.136 -4.258 1.00 89.62 115 PHE A N 1
ATOM 903 C CA . PHE A 1 115 ? 15.633 0.315 -3.129 1.00 89.62 115 PHE A CA 1
ATOM 904 C C . PHE A 1 115 ? 14.816 -0.956 -2.870 1.00 89.62 115 PHE A C 1
ATOM 906 O O . PHE A 1 115 ? 14.814 -1.440 -1.742 1.00 89.62 115 PHE A O 1
ATOM 913 N N . LEU A 1 116 ? 14.196 -1.529 -3.904 1.00 89.25 116 LEU A N 1
ATOM 914 C CA . LEU A 1 116 ? 13.383 -2.743 -3.793 1.00 89.25 116 LEU A CA 1
ATOM 915 C C . LEU A 1 116 ? 14.191 -3.945 -3.290 1.00 89.25 116 LEU A C 1
ATOM 917 O O . LEU A 1 116 ? 13.748 -4.641 -2.380 1.00 89.25 116 LEU A O 1
ATOM 921 N N . ALA A 1 117 ? 15.401 -4.148 -3.818 1.00 86.31 117 ALA A N 1
ATOM 922 C CA . ALA A 1 117 ? 16.293 -5.214 -3.368 1.00 86.31 117 ALA A CA 1
ATOM 923 C C . ALA A 1 117 ? 16.617 -5.088 -1.868 1.00 86.31 117 ALA A C 1
ATOM 925 O O . ALA A 1 117 ? 16.479 -6.060 -1.129 1.00 86.31 117 ALA A O 1
ATOM 926 N N . ARG A 1 118 ? 16.957 -3.877 -1.401 1.00 87.31 118 ARG A N 1
ATOM 927 C CA . ARG A 1 118 ? 17.244 -3.600 0.019 1.00 87.31 118 ARG A CA 1
ATOM 928 C C . ARG A 1 118 ? 16.012 -3.693 0.912 1.00 87.31 118 ARG A C 1
ATOM 930 O O . ARG A 1 118 ? 16.102 -4.189 2.030 1.00 87.31 118 ARG A O 1
ATOM 937 N N . ALA A 1 119 ? 14.866 -3.187 0.458 1.00 87.75 119 ALA A N 1
ATOM 938 C CA . ALA A 1 119 ? 13.602 -3.318 1.177 1.00 87.75 119 ALA A CA 1
ATOM 939 C C . ALA A 1 119 ? 13.273 -4.796 1.382 1.00 87.75 119 ALA A C 1
ATOM 941 O O . ALA A 1 119 ? 13.031 -5.231 2.504 1.00 87.75 119 ALA A O 1
ATOM 942 N N . ARG A 1 120 ? 13.392 -5.592 0.318 1.00 85.81 120 ARG A N 1
ATOM 943 C CA . ARG A 1 120 ? 13.127 -7.016 0.401 1.00 85.81 120 ARG A CA 1
ATOM 944 C C . ARG A 1 120 ? 14.162 -7.747 1.257 1.00 85.81 120 ARG A C 1
ATOM 946 O O . ARG A 1 120 ? 13.770 -8.600 2.037 1.00 85.81 120 ARG A O 1
ATOM 953 N N . GLU A 1 121 ? 15.452 -7.429 1.147 1.00 82.31 121 GLU A N 1
ATOM 954 C CA . GLU A 1 121 ? 16.507 -8.022 1.990 1.00 82.31 121 GLU A CA 1
ATOM 955 C C . GLU A 1 121 ? 16.234 -7.800 3.481 1.00 82.31 121 GLU A C 1
ATOM 957 O O . GLU A 1 121 ? 16.250 -8.761 4.244 1.00 82.31 121 GLU A O 1
ATOM 962 N N . ARG A 1 122 ? 15.838 -6.582 3.875 1.00 79.69 122 ARG A N 1
ATOM 963 C CA . ARG A 1 122 ? 15.396 -6.301 5.250 1.00 79.69 122 ARG A CA 1
ATOM 964 C C . ARG A 1 122 ? 14.202 -7.161 5.672 1.00 79.69 122 ARG A C 1
ATOM 966 O O . ARG A 1 122 ? 14.167 -7.635 6.800 1.00 79.69 122 ARG A O 1
ATOM 973 N N . HIS A 1 123 ? 13.250 -7.396 4.770 1.00 81.12 123 HIS A N 1
ATOM 974 C CA . HIS A 1 123 ? 12.038 -8.166 5.069 1.00 81.12 123 HIS A CA 1
ATOM 975 C C . HIS A 1 123 ? 12.288 -9.686 5.189 1.00 81.12 123 HIS A C 1
ATOM 977 O O . HIS A 1 123 ? 11.555 -10.346 5.920 1.00 81.12 123 HIS A O 1
ATOM 983 N N . HIS A 1 124 ? 13.305 -10.256 4.524 1.00 70.25 124 HIS A N 1
ATOM 984 C CA . HIS A 1 124 ? 13.594 -11.706 4.582 1.00 70.25 124 HIS A CA 1
ATOM 985 C C . HIS A 1 124 ? 14.216 -12.188 5.889 1.00 70.25 124 HIS A C 1
ATOM 987 O O . HIS A 1 124 ? 14.190 -13.386 6.156 1.00 70.25 124 HIS A O 1
ATOM 993 N N . HIS A 1 125 ? 14.758 -11.296 6.717 1.00 58.31 125 HIS A N 1
ATOM 994 C CA . HIS A 1 125 ? 15.268 -11.690 8.031 1.00 58.31 125 HIS A CA 1
ATOM 995 C C . HIS A 1 125 ? 14.155 -12.093 9.017 1.00 58.31 125 HIS A C 1
ATOM 997 O O . HIS A 1 125 ? 14.444 -12.563 10.115 1.00 58.31 125 HIS A O 1
ATOM 1003 N N . HIS A 1 126 ? 12.885 -11.980 8.618 1.00 53.06 126 HIS A N 1
ATOM 1004 C CA . HIS A 1 126 ? 11.735 -12.460 9.371 1.00 53.06 126 HIS A CA 1
ATOM 1005 C C . HIS A 1 126 ? 11.219 -13.780 8.769 1.00 53.06 126 HIS A C 1
ATOM 1007 O O . HIS A 1 126 ? 11.014 -13.877 7.566 1.00 53.06 126 HIS A O 1
ATOM 1013 N N . ARG A 1 127 ? 10.986 -14.808 9.604 1.00 47.34 127 ARG A N 1
ATOM 1014 C CA . ARG A 1 127 ? 10.550 -16.171 9.200 1.00 47.34 127 ARG A CA 1
ATOM 1015 C C . ARG A 1 127 ? 9.200 -16.241 8.449 1.00 47.34 127 ARG A C 1
ATOM 1017 O O . ARG A 1 127 ? 8.863 -17.302 7.936 1.00 47.34 127 ARG A O 1
ATOM 1024 N N . ASN A 1 128 ? 8.453 -15.139 8.361 1.00 56.44 128 ASN A N 1
ATOM 1025 C CA . ASN A 1 128 ? 7.179 -15.031 7.641 1.00 56.44 128 ASN A CA 1
ATOM 1026 C C . ASN A 1 128 ? 7.352 -14.256 6.326 1.00 56.44 128 ASN A C 1
ATOM 1028 O O . ASN A 1 128 ? 8.348 -13.560 6.138 1.00 56.44 128 ASN A O 1
ATOM 1032 N N . ARG A 1 129 ? 6.358 -14.317 5.422 1.00 65.00 129 ARG A N 1
ATOM 1033 C CA . ARG A 1 129 ? 6.268 -13.353 4.309 1.00 65.00 129 ARG A CA 1
ATOM 1034 C C . ARG A 1 129 ? 6.315 -11.947 4.915 1.00 65.00 129 ARG A C 1
ATOM 1036 O O . ARG A 1 129 ? 5.394 -11.563 5.628 1.00 65.00 129 ARG A O 1
ATOM 1043 N N . GLY A 1 130 ? 7.427 -11.239 4.719 1.00 76.50 130 GLY A N 1
ATOM 1044 C CA . GLY A 1 130 ? 7.616 -9.911 5.295 1.00 76.50 130 GLY A CA 1
ATOM 1045 C C . GLY A 1 130 ? 6.606 -8.892 4.748 1.00 76.50 130 GLY A C 1
ATOM 1046 O O . GLY A 1 130 ? 5.820 -9.225 3.858 1.00 76.50 130 GLY A O 1
ATOM 1047 N N . PRO A 1 131 ? 6.619 -7.648 5.259 1.00 87.88 131 PRO A N 1
ATOM 1048 C CA . PRO A 1 131 ? 5.629 -6.640 4.893 1.00 87.88 131 PRO A CA 1
ATOM 1049 C C . PRO A 1 131 ? 5.520 -6.443 3.371 1.00 87.88 131 PRO A C 1
ATOM 1051 O O . PRO A 1 131 ? 6.545 -6.520 2.674 1.00 87.88 131 PRO A O 1
ATOM 1054 N N . PRO A 1 132 ? 4.308 -6.185 2.848 1.00 91.88 132 PRO A N 1
ATOM 1055 C CA . PRO A 1 132 ? 4.082 -6.106 1.413 1.00 91.88 132 PRO A CA 1
ATOM 1056 C C . PRO A 1 132 ? 4.790 -4.896 0.803 1.00 91.88 132 PRO A C 1
ATOM 1058 O O . PRO A 1 132 ? 4.852 -3.819 1.402 1.00 91.88 132 PRO A O 1
ATOM 1061 N N . ILE A 1 133 ? 5.308 -5.073 -0.410 1.00 93.38 133 ILE A N 1
ATOM 1062 C CA . ILE A 1 133 ? 5.868 -4.005 -1.235 1.00 93.38 133 ILE A CA 1
ATOM 1063 C C . ILE A 1 133 ? 4.985 -3.858 -2.471 1.00 93.38 133 ILE A C 1
ATOM 1065 O O . ILE A 1 133 ? 4.902 -4.753 -3.308 1.00 93.38 133 ILE A O 1
ATOM 1069 N N . MET A 1 134 ? 4.320 -2.720 -2.584 1.00 95.38 134 MET A N 1
ATOM 1070 C CA . MET A 1 134 ? 3.307 -2.431 -3.588 1.00 95.38 134 MET A CA 1
ATOM 1071 C C . MET A 1 134 ? 3.679 -1.178 -4.374 1.00 95.38 134 MET A C 1
ATOM 1073 O O . MET A 1 134 ? 4.470 -0.343 -3.916 1.00 95.38 134 MET A O 1
ATOM 1077 N N . THR A 1 135 ? 3.081 -1.023 -5.552 1.00 95.56 135 THR A N 1
ATOM 1078 C CA . THR A 1 135 ? 3.235 0.194 -6.350 1.00 95.56 135 THR A CA 1
ATOM 1079 C C . THR A 1 135 ? 1.933 0.684 -6.954 1.00 95.56 135 THR A C 1
ATOM 1081 O O . THR A 1 135 ? 1.003 -0.094 -7.138 1.00 95.56 135 THR A O 1
ATOM 1084 N N . TRP A 1 136 ? 1.869 1.980 -7.239 1.00 94.44 136 TRP A N 1
ATOM 1085 C CA . TRP A 1 136 ? 0.675 2.664 -7.719 1.00 94.44 136 TRP A CA 1
ATOM 1086 C C . TRP A 1 136 ? 1.043 3.897 -8.563 1.00 94.44 136 TRP A C 1
ATOM 1088 O O . TRP A 1 136 ? 2.169 4.369 -8.498 1.00 94.44 136 TRP A O 1
ATOM 1098 N N . THR A 1 137 ? 0.173 4.465 -9.384 1.00 92.25 137 THR A N 1
ATOM 1099 C CA . THR A 1 137 ? -0.931 3.776 -10.059 1.00 92.25 137 THR A CA 1
ATOM 1100 C C . THR A 1 137 ? -0.414 3.333 -11.427 1.00 92.25 137 THR A C 1
ATOM 1102 O O . THR A 1 137 ? 0.194 4.129 -12.145 1.00 92.25 137 THR A O 1
ATOM 1105 N N . VAL A 1 138 ? -0.593 2.061 -11.785 1.00 91.75 138 VAL A N 1
ATOM 1106 C CA . VAL A 1 138 ? -0.086 1.511 -13.054 1.00 91.75 138 VAL A CA 1
ATOM 1107 C C . VAL A 1 138 ? -1.261 1.185 -13.966 1.00 91.75 138 VAL A C 1
ATOM 1109 O O . VAL A 1 138 ? -1.935 0.182 -13.767 1.00 91.75 138 VAL A O 1
ATOM 1112 N N . ASN A 1 139 ? -1.486 2.026 -14.976 1.00 91.19 139 ASN A N 1
ATOM 1113 C CA . ASN A 1 139 ? -2.642 1.908 -15.877 1.00 91.19 139 ASN A CA 1
ATOM 1114 C C . ASN A 1 139 ? -2.266 1.705 -17.350 1.00 91.19 139 ASN A C 1
ATOM 1116 O O . ASN A 1 139 ? -3.124 1.396 -18.163 1.00 91.19 139 ASN A O 1
ATOM 1120 N N . GLN A 1 140 ? -1.002 1.909 -17.727 1.00 87.88 140 GLN A N 1
ATOM 1121 C CA . GLN A 1 140 ? -0.579 1.757 -19.120 1.00 87.88 140 GLN A CA 1
ATOM 1122 C C . GLN A 1 140 ? -0.013 0.353 -19.353 1.00 87.88 140 GLN A C 1
ATOM 1124 O O . GLN A 1 140 ? 0.845 -0.094 -18.590 1.00 87.88 140 GLN A O 1
ATOM 1129 N N . ASP A 1 141 ? -0.439 -0.318 -20.427 1.00 88.19 141 ASP A N 1
ATOM 1130 C CA . ASP A 1 141 ? -0.009 -1.686 -20.768 1.00 88.19 141 ASP A CA 1
ATOM 1131 C C . ASP A 1 141 ? 1.523 -1.819 -20.858 1.00 88.19 141 ASP A C 1
ATOM 1133 O O . ASP A 1 141 ? 2.113 -2.744 -20.298 1.00 88.19 141 ASP A O 1
ATOM 1137 N N . ASN A 1 142 ? 2.203 -0.831 -21.448 1.00 85.31 142 ASN A N 1
ATOM 1138 C CA . ASN A 1 142 ? 3.667 -0.791 -21.502 1.00 85.31 142 ASN A CA 1
ATOM 1139 C C . ASN A 1 142 ? 4.315 -0.739 -20.101 1.00 85.31 142 ASN A C 1
ATOM 1141 O O . ASN A 1 142 ? 5.358 -1.359 -19.891 1.00 85.31 142 ASN A O 1
ATOM 1145 N N . TRP A 1 143 ? 3.717 -0.039 -19.133 1.00 88.75 143 TRP A N 1
ATOM 1146 C CA . TRP A 1 143 ? 4.199 0.024 -17.750 1.00 88.75 143 TRP A CA 1
ATOM 1147 C C . TRP A 1 143 ? 3.893 -1.257 -16.984 1.00 88.75 143 TRP A C 1
ATOM 1149 O O . TRP A 1 143 ? 4.757 -1.732 -16.248 1.00 88.75 143 TRP A O 1
ATOM 1159 N N . MET A 1 144 ? 2.717 -1.855 -17.196 1.00 90.81 144 MET A N 1
ATOM 1160 C CA . MET A 1 144 ? 2.378 -3.174 -16.654 1.00 90.81 144 MET A CA 1
ATOM 1161 C C . MET A 1 144 ? 3.392 -4.217 -17.137 1.00 90.81 144 MET A C 1
ATOM 1163 O O . MET A 1 144 ? 4.011 -4.911 -16.329 1.00 90.81 144 MET A O 1
ATOM 1167 N N . ARG A 1 145 ? 3.655 -4.255 -18.450 1.00 87.94 145 ARG A N 1
ATOM 1168 C CA . ARG A 1 145 ? 4.640 -5.146 -19.075 1.00 87.94 145 ARG A CA 1
ATOM 1169 C C . ARG A 1 145 ? 6.045 -4.919 -18.525 1.00 87.94 145 ARG A C 1
ATOM 1171 O O . ARG A 1 145 ? 6.721 -5.886 -18.167 1.00 87.94 145 ARG A O 1
ATOM 1178 N N . TRP A 1 146 ? 6.475 -3.658 -18.449 1.00 84.94 146 TRP A N 1
ATOM 1179 C CA . TRP A 1 146 ? 7.775 -3.273 -17.897 1.00 84.94 146 TRP A CA 1
ATOM 1180 C C . TRP A 1 146 ? 7.915 -3.718 -16.441 1.00 84.94 146 TRP A C 1
ATOM 1182 O O . TRP A 1 146 ? 8.974 -4.204 -16.046 1.00 84.94 146 TRP A O 1
ATOM 1192 N N . LEU A 1 147 ? 6.855 -3.572 -15.643 1.00 88.50 147 LEU A N 1
ATOM 1193 C CA . LEU A 1 147 ? 6.838 -3.976 -14.243 1.00 88.50 147 LEU A CA 1
ATOM 1194 C C . LEU A 1 147 ? 6.981 -5.490 -14.119 1.00 88.50 147 LEU A C 1
ATOM 1196 O O . LEU A 1 147 ? 7.843 -5.943 -13.369 1.00 88.50 147 LEU A O 1
ATOM 1200 N N . LEU A 1 148 ? 6.206 -6.259 -14.885 1.00 89.25 148 LEU A N 1
ATOM 1201 C CA . LEU A 1 148 ? 6.242 -7.724 -14.874 1.00 89.25 148 LEU A CA 1
ATOM 1202 C C . LEU A 1 148 ? 7.631 -8.266 -15.237 1.00 89.25 148 LEU A C 1
ATOM 1204 O O . LEU A 1 148 ? 8.202 -9.045 -14.474 1.00 89.25 148 LEU A O 1
ATOM 1208 N N . ASP A 1 149 ? 8.250 -7.761 -16.311 1.00 84.06 149 ASP A N 1
ATOM 1209 C CA . ASP A 1 149 ? 9.612 -8.162 -16.708 1.00 84.06 149 ASP A CA 1
ATOM 1210 C C . ASP A 1 149 ? 10.670 -7.900 -15.637 1.00 84.06 149 ASP A C 1
ATOM 1212 O O . ASP A 1 149 ? 11.712 -8.555 -15.599 1.00 84.06 149 ASP A O 1
ATOM 1216 N N . ARG A 1 150 ? 10.448 -6.895 -14.792 1.00 79.88 150 ARG A N 1
ATOM 1217 C CA . ARG A 1 150 ? 11.431 -6.440 -13.806 1.00 79.88 150 ARG A CA 1
ATOM 1218 C C . ARG A 1 150 ? 11.108 -6.877 -12.390 1.00 79.88 150 ARG A C 1
ATOM 1220 O O . ARG A 1 150 ? 11.954 -6.683 -11.515 1.00 79.88 150 ARG A O 1
ATOM 1227 N N . ASN A 1 151 ? 9.935 -7.469 -12.179 1.00 84.94 151 ASN A N 1
ATOM 1228 C CA . ASN A 1 151 ? 9.522 -7.989 -10.888 1.00 84.94 151 ASN A CA 1
ATOM 1229 C C . ASN A 1 151 ? 10.298 -9.260 -10.505 1.00 84.94 151 ASN A C 1
ATOM 1231 O O . ASN A 1 151 ? 10.366 -9.607 -9.329 1.00 84.94 151 ASN A O 1
ATOM 1235 N N . LEU A 1 152 ? 10.926 -9.928 -11.476 1.00 74.44 152 LEU A N 1
ATOM 1236 C CA . LEU A 1 152 ? 11.844 -11.036 -11.240 1.00 74.44 152 LEU A CA 1
ATOM 1237 C C . LEU A 1 152 ? 13.287 -10.520 -11.205 1.00 74.44 152 LEU A C 1
ATOM 1239 O O . LEU A 1 152 ? 13.853 -10.126 -12.225 1.00 74.44 152 LEU A O 1
ATOM 1243 N N . VAL A 1 153 ? 13.896 -10.519 -10.020 1.00 64.19 153 VAL A N 1
ATOM 1244 C CA . VAL A 1 153 ? 15.342 -10.323 -9.875 1.00 64.19 153 VAL A CA 1
ATOM 1245 C C . VAL A 1 153 ? 15.993 -11.697 -9.830 1.00 64.19 153 VAL A C 1
ATOM 1247 O O . VAL A 1 153 ? 15.647 -12.511 -8.979 1.00 64.19 153 VAL A O 1
ATOM 1250 N N . GLN A 1 154 ? 16.919 -11.964 -10.746 1.00 62.09 154 GLN A N 1
ATOM 1251 C CA . GLN A 1 154 ? 17.753 -13.160 -10.677 1.00 62.09 154 GLN A CA 1
ATOM 1252 C C . GLN A 1 154 ? 18.703 -13.009 -9.488 1.00 62.09 154 GLN A C 1
ATOM 1254 O O . GLN A 1 154 ? 19.496 -12.066 -9.448 1.00 62.09 154 GLN A O 1
ATOM 1259 N N . ASP A 1 155 ? 18.583 -13.888 -8.496 1.00 53.41 155 ASP A N 1
ATOM 1260 C CA . ASP A 1 155 ? 19.541 -13.931 -7.400 1.00 53.41 155 ASP A CA 1
ATOM 1261 C C . ASP A 1 155 ? 20.740 -14.784 -7.837 1.00 53.41 155 ASP A C 1
ATOM 1263 O O . ASP A 1 155 ? 20.611 -15.983 -8.071 1.00 53.41 155 ASP A O 1
ATOM 1267 N N . HIS A 1 156 ? 21.909 -14.156 -7.990 1.00 51.62 156 HIS A N 1
ATOM 1268 C CA . HIS A 1 156 ? 23.171 -14.859 -8.254 1.00 51.62 156 HIS A CA 1
ATOM 1269 C C . HIS A 1 156 ? 23.865 -15.314 -6.958 1.00 51.62 156 HIS A C 1
ATOM 1271 O O . HIS A 1 156 ? 25.035 -15.698 -6.986 1.00 51.62 156 HIS A O 1
ATOM 1277 N N . ARG A 1 157 ? 23.183 -15.286 -5.803 1.00 47.16 157 ARG A N 1
ATOM 1278 C CA . ARG A 1 157 ? 23.700 -15.840 -4.540 1.00 47.16 157 ARG A CA 1
ATOM 1279 C C . ARG A 1 157 ? 23.637 -17.372 -4.535 1.00 47.16 157 ARG A C 1
ATOM 1281 O O . ARG A 1 157 ? 22.911 -17.982 -3.761 1.00 47.16 157 ARG A O 1
ATOM 1288 N N . GLY A 1 158 ? 24.436 -17.985 -5.402 1.00 43.81 158 GLY A N 1
ATOM 1289 C CA . GLY A 1 158 ? 24.638 -19.427 -5.474 1.00 43.81 158 GLY A CA 1
ATOM 1290 C C . GLY A 1 158 ? 25.581 -19.785 -6.617 1.00 43.81 158 GLY A C 1
ATOM 1291 O O . GLY A 1 158 ? 25.120 -20.182 -7.679 1.00 43.81 158 GLY A O 1
ATOM 1292 N N . GLY A 1 159 ? 26.894 -19.605 -6.435 1.00 40.25 159 GLY A N 1
ATOM 1293 C CA . GLY A 1 159 ? 27.851 -20.024 -7.465 1.00 40.25 159 GLY A CA 1
ATOM 1294 C C . GLY A 1 159 ? 29.261 -19.453 -7.363 1.00 40.25 159 GLY A C 1
ATOM 1295 O O . GLY A 1 159 ? 29.799 -19.003 -8.364 1.00 40.25 159 GLY A O 1
ATOM 1296 N N . GLY A 1 160 ? 29.888 -19.503 -6.184 1.00 39.31 160 GLY A N 1
ATOM 1297 C CA . GLY A 1 160 ? 31.350 -19.384 -6.063 1.00 39.31 160 GLY A CA 1
ATOM 1298 C C . GLY A 1 160 ? 32.107 -20.655 -6.483 1.00 39.31 160 GLY A C 1
ATOM 1299 O O . GLY A 1 160 ? 33.291 -20.779 -6.200 1.00 39.31 160 GLY A O 1
ATOM 1300 N N . GLY A 1 161 ? 31.441 -21.616 -7.129 1.00 41.00 161 GLY A N 1
ATOM 1301 C CA . GLY A 1 161 ? 32.054 -22.863 -7.571 1.00 41.00 161 GLY A CA 1
ATOM 1302 C C . GLY A 1 161 ? 31.252 -23.511 -8.693 1.00 41.00 161 GLY A C 1
ATOM 1303 O O . GLY A 1 161 ? 30.139 -23.958 -8.456 1.00 41.00 161 GLY A O 1
ATOM 1304 N N . GLY A 1 162 ? 31.830 -23.499 -9.897 1.00 41.91 162 GLY A N 1
ATOM 1305 C CA . GLY A 1 162 ? 31.782 -24.483 -10.995 1.00 41.91 162 GLY A CA 1
ATOM 1306 C C . GLY A 1 162 ? 30.582 -25.402 -11.287 1.00 41.91 162 GLY A C 1
ATOM 1307 O O . GLY A 1 162 ? 30.762 -26.317 -12.081 1.00 41.91 162 GLY A O 1
ATOM 1308 N N . GLY A 1 163 ? 29.392 -25.222 -10.720 1.00 39.56 163 GLY A N 1
ATOM 1309 C CA . GLY A 1 163 ? 28.219 -26.061 -10.983 1.00 39.56 163 GLY A CA 1
ATOM 1310 C C . GLY A 1 163 ? 26.992 -25.204 -11.263 1.00 39.56 163 GLY A C 1
ATOM 1311 O O . GLY A 1 163 ? 26.766 -24.225 -10.559 1.00 39.56 163 GLY A O 1
ATOM 1312 N N . GLY A 1 164 ? 26.227 -25.550 -12.304 1.00 41.19 164 GLY A N 1
ATOM 1313 C CA . GLY A 1 164 ? 25.039 -24.826 -12.768 1.00 41.19 164 GLY A CA 1
ATOM 1314 C C . GLY A 1 164 ? 24.024 -24.557 -11.655 1.00 41.19 164 GLY A C 1
ATOM 1315 O O . GLY A 1 164 ? 23.147 -25.374 -11.388 1.00 41.19 164 GLY A O 1
ATOM 1316 N N . GLY A 1 165 ? 24.156 -23.403 -11.003 1.00 39.44 165 GLY A N 1
ATOM 1317 C CA . GLY A 1 165 ? 23.259 -22.959 -9.948 1.00 39.44 165 GLY A CA 1
ATOM 1318 C C . GLY A 1 165 ? 21.869 -22.676 -10.508 1.00 39.44 165 GLY A C 1
ATOM 1319 O O . GLY A 1 165 ? 21.719 -21.980 -11.514 1.00 39.44 165 GLY A O 1
ATOM 1320 N N . VAL A 1 166 ? 20.843 -23.205 -9.842 1.00 44.34 166 VAL A N 1
ATOM 1321 C CA . VAL A 1 166 ? 19.441 -22.879 -10.121 1.00 44.34 166 VAL A CA 1
ATOM 1322 C C . VAL A 1 166 ? 19.253 -21.379 -9.893 1.00 44.34 166 VAL A C 1
ATOM 1324 O O . VAL A 1 166 ? 19.352 -20.898 -8.765 1.00 44.34 166 VAL A O 1
ATOM 1327 N N . VAL A 1 167 ? 18.996 -20.623 -10.963 1.00 48.91 167 VAL A N 1
ATOM 1328 C CA . VAL A 1 167 ? 18.685 -19.191 -10.874 1.00 48.91 167 VAL A CA 1
ATOM 1329 C C . VAL A 1 167 ? 17.336 -19.045 -10.176 1.00 48.91 167 VAL A C 1
ATOM 1331 O O . VAL A 1 167 ? 16.285 -19.213 -10.793 1.00 48.91 167 VAL A O 1
ATOM 1334 N N . GLN A 1 168 ? 17.342 -18.736 -8.879 1.00 53.19 168 GLN A N 1
ATOM 1335 C CA . GLN A 1 168 ? 16.101 -18.473 -8.166 1.00 53.19 168 GLN A CA 1
ATOM 1336 C C . GLN A 1 168 ? 15.652 -17.040 -8.466 1.00 53.19 168 GLN A C 1
ATOM 1338 O O . GLN A 1 168 ? 16.266 -16.058 -8.044 1.00 53.19 168 GLN A O 1
ATOM 1343 N N . ALA A 1 169 ? 14.574 -16.912 -9.238 1.00 64.31 169 ALA A N 1
ATOM 1344 C CA . ALA A 1 169 ? 13.948 -15.627 -9.499 1.00 64.31 169 ALA A CA 1
ATOM 1345 C C . ALA A 1 169 ? 13.219 -15.142 -8.238 1.00 64.31 169 ALA A C 1
ATOM 1347 O O . ALA A 1 169 ? 12.272 -15.768 -7.756 1.00 64.31 169 ALA A O 1
ATOM 1348 N N . ARG A 1 170 ? 13.653 -14.006 -7.696 1.00 72.31 170 ARG A N 1
ATOM 1349 C CA . ARG A 1 170 ? 13.077 -13.401 -6.497 1.00 72.31 170 ARG A CA 1
ATOM 1350 C C . ARG A 1 170 ? 12.116 -12.279 -6.867 1.00 72.31 170 ARG A C 1
ATOM 1352 O O . ARG A 1 170 ? 12.492 -11.332 -7.557 1.00 72.31 170 ARG A O 1
ATOM 1359 N N . ARG A 1 171 ? 10.881 -12.375 -6.361 1.00 82.69 171 ARG A N 1
ATOM 1360 C CA . ARG A 1 171 ? 9.833 -11.358 -6.539 1.00 82.69 171 ARG A CA 1
ATOM 1361 C C . ARG A 1 171 ? 10.093 -10.144 -5.648 1.00 82.69 171 ARG A C 1
ATOM 1363 O O . ARG A 1 171 ? 10.220 -10.275 -4.424 1.00 82.69 171 ARG A O 1
ATOM 1370 N N . VAL A 1 172 ? 10.147 -8.954 -6.239 1.00 85.81 172 VAL A N 1
ATOM 1371 C CA . VAL A 1 172 ? 10.424 -7.707 -5.499 1.00 85.81 172 VAL A CA 1
ATOM 1372 C C . VAL A 1 172 ? 9.180 -6.898 -5.140 1.00 85.81 172 VAL A C 1
ATOM 1374 O O . VAL A 1 172 ? 9.218 -6.161 -4.159 1.00 85.81 172 VAL A O 1
ATOM 1377 N N . LEU A 1 173 ? 8.092 -7.066 -5.886 1.00 90.44 173 LEU A N 1
ATOM 1378 C CA . LEU A 1 173 ? 6.780 -6.470 -5.649 1.00 90.44 173 LEU A CA 1
ATOM 1379 C C . LEU A 1 173 ? 5.742 -7.565 -5.397 1.00 90.44 173 LEU A C 1
ATOM 1381 O O . LEU A 1 173 ? 5.768 -8.620 -6.036 1.00 90.44 173 LEU A O 1
ATOM 1385 N N . ASP A 1 174 ? 4.826 -7.274 -4.479 1.00 90.88 174 ASP A N 1
ATOM 1386 C CA . ASP A 1 174 ? 3.727 -8.145 -4.059 1.00 90.88 174 ASP A CA 1
ATOM 1387 C C . ASP A 1 174 ? 2.392 -7.759 -4.703 1.00 90.88 174 ASP A C 1
ATOM 1389 O O . ASP A 1 174 ? 1.575 -8.636 -4.967 1.00 90.88 174 ASP A O 1
ATOM 1393 N N . ALA A 1 175 ? 2.164 -6.465 -4.960 1.00 92.56 175 ALA A N 1
ATOM 1394 C CA . ALA A 1 175 ? 0.915 -5.981 -5.542 1.00 92.56 175 ALA A CA 1
ATOM 1395 C C . ALA A 1 175 ? 1.093 -4.700 -6.369 1.00 92.56 175 ALA A C 1
ATOM 1397 O O . ALA A 1 175 ? 2.058 -3.946 -6.208 1.00 92.56 175 ALA A O 1
ATOM 1398 N N . VAL A 1 176 ? 0.114 -4.449 -7.235 1.00 94.75 176 VAL A N 1
ATOM 1399 C CA . VAL A 1 176 ? -0.007 -3.250 -8.066 1.00 94.75 176 VAL A CA 1
ATOM 1400 C C . VAL A 1 176 ? -1.396 -2.663 -7.847 1.00 94.75 176 VAL A C 1
ATOM 1402 O O . VAL A 1 176 ? -2.384 -3.391 -7.880 1.00 94.75 176 VAL A O 1
ATOM 1405 N N . ILE A 1 177 ? -1.463 -1.355 -7.619 1.00 95.94 177 ILE A N 1
ATOM 1406 C CA . ILE A 1 177 ? -2.707 -0.586 -7.611 1.00 95.94 177 ILE A CA 1
ATOM 1407 C C . ILE A 1 177 ? -2.898 -0.029 -9.022 1.00 95.94 177 ILE A C 1
ATOM 1409 O O . ILE A 1 177 ? -2.002 0.611 -9.582 1.00 95.94 177 ILE A O 1
ATOM 1413 N N . THR A 1 178 ? -4.061 -0.308 -9.592 1.00 96.06 178 THR A N 1
ATOM 1414 C CA . THR A 1 178 ? -4.461 0.055 -10.950 1.00 96.06 178 THR A CA 1
ATOM 1415 C C . THR A 1 178 ? -5.940 0.407 -10.944 1.00 96.06 178 THR A C 1
ATOM 1417 O O . THR A 1 178 ? -6.699 -0.139 -10.139 1.00 96.06 178 THR A O 1
ATOM 1420 N N . ASP A 1 179 ? -6.335 1.297 -11.843 1.00 95.19 179 ASP A N 1
ATOM 1421 C CA . ASP A 1 179 ? -7.737 1.657 -12.038 1.00 95.19 179 ASP A CA 1
ATOM 1422 C C . ASP A 1 179 ? -8.472 0.603 -12.889 1.00 95.19 179 ASP A C 1
ATOM 1424 O O . ASP A 1 179 ? -9.696 0.509 -12.825 1.00 95.19 179 ASP A O 1
ATOM 1428 N N . ASP A 1 180 ? -7.732 -0.235 -13.633 1.00 95.50 180 ASP A N 1
ATOM 1429 C CA . ASP A 1 180 ? -8.275 -1.344 -14.424 1.00 95.50 180 ASP A CA 1
ATOM 1430 C C . ASP A 1 180 ? -7.636 -2.693 -14.024 1.00 95.50 180 ASP A C 1
ATOM 1432 O O . ASP A 1 180 ? -6.675 -3.176 -14.643 1.00 95.50 180 ASP A O 1
ATOM 1436 N N . PRO A 1 181 ? -8.167 -3.358 -12.979 1.00 94.56 181 PRO A N 1
ATOM 1437 C CA . PRO A 1 181 ? -7.661 -4.656 -12.550 1.00 94.56 181 PRO A CA 1
ATOM 1438 C C . PRO A 1 181 ? -7.893 -5.758 -13.590 1.00 94.56 181 PRO A C 1
ATOM 1440 O O . PRO A 1 181 ? -7.182 -6.764 -13.564 1.00 94.56 181 PRO A O 1
ATOM 1443 N N . ARG A 1 182 ? -8.860 -5.606 -14.508 1.00 95.81 182 ARG A N 1
ATOM 1444 C CA . ARG A 1 182 ? -9.110 -6.597 -15.562 1.00 95.81 182 ARG A CA 1
ATOM 1445 C C . ARG A 1 182 ? -7.980 -6.562 -16.580 1.00 95.81 182 ARG A C 1
ATOM 1447 O O . ARG A 1 182 ? -7.379 -7.603 -16.840 1.00 95.81 182 ARG A O 1
ATOM 1454 N N . GLN A 1 183 ? -7.630 -5.371 -17.054 1.00 95.38 183 GLN A N 1
ATOM 1455 C CA . GLN A 1 183 ? -6.505 -5.173 -17.960 1.00 95.38 183 GLN A CA 1
ATOM 1456 C C . GLN A 1 183 ? -5.195 -5.684 -17.351 1.00 95.38 183 GLN A C 1
ATOM 1458 O O . GLN A 1 183 ? -4.440 -6.390 -18.023 1.00 95.38 183 GLN A O 1
ATOM 1463 N N . PHE A 1 184 ? -4.931 -5.395 -16.071 1.00 95.62 184 PHE A N 1
ATOM 1464 C CA . PHE A 1 184 ? -3.715 -5.891 -15.421 1.00 95.62 184 PHE A CA 1
ATOM 1465 C C . PHE A 1 184 ? -3.686 -7.423 -15.328 1.00 95.62 184 PHE A C 1
ATOM 1467 O O . PHE A 1 184 ? -2.648 -8.032 -15.578 1.00 95.62 184 PHE A O 1
ATOM 1474 N N . ARG A 1 185 ? -4.823 -8.072 -15.037 1.00 95.81 185 ARG A N 1
ATOM 1475 C CA . ARG A 1 185 ? -4.918 -9.542 -15.039 1.00 95.81 185 ARG A CA 1
ATOM 1476 C C . ARG A 1 185 ? -4.659 -10.141 -16.418 1.00 95.81 185 ARG A C 1
ATOM 1478 O O . ARG A 1 185 ? -3.973 -11.154 -16.508 1.00 95.81 185 ARG A O 1
ATOM 1485 N N . GLU A 1 186 ? -5.161 -9.519 -17.478 1.00 96.00 186 GLU A N 1
ATOM 1486 C CA . GLU A 1 186 ? -4.875 -9.948 -18.850 1.00 96.00 186 GLU A CA 1
ATOM 1487 C C . GLU A 1 186 ? -3.395 -9.759 -19.208 1.00 96.00 186 GLU A C 1
ATOM 1489 O O . GLU A 1 186 ? -2.810 -10.617 -19.866 1.00 96.00 186 GLU A O 1
ATOM 1494 N N . ALA A 1 187 ? -2.767 -8.667 -18.757 1.00 93.62 187 ALA A N 1
ATOM 1495 C CA . ALA A 1 187 ? -1.333 -8.447 -18.931 1.00 93.62 187 ALA A CA 1
ATOM 1496 C C . ALA A 1 187 ? -0.497 -9.514 -18.204 1.00 93.62 187 ALA A C 1
ATOM 1498 O O . ALA A 1 187 ? 0.470 -10.015 -18.778 1.00 93.62 187 ALA A O 1
ATOM 1499 N N . CYS A 1 188 ? -0.891 -9.901 -16.984 1.00 93.81 188 CYS A N 1
ATOM 1500 C CA . CYS A 1 188 ? -0.279 -11.018 -16.262 1.00 93.81 188 CYS A CA 1
ATOM 1501 C C . CYS A 1 188 ? -0.422 -12.335 -17.033 1.00 93.81 188 CYS A C 1
ATOM 1503 O O . CYS A 1 188 ? 0.588 -12.988 -17.262 1.00 93.81 188 CYS A O 1
ATOM 1505 N N . ALA A 1 189 ? -1.629 -12.683 -17.495 1.00 94.69 189 ALA A N 1
ATOM 1506 C CA . ALA A 1 189 ? -1.869 -13.924 -18.236 1.00 94.69 189 ALA A CA 1
ATOM 1507 C C . ALA A 1 189 ? -1.022 -14.001 -19.519 1.00 94.69 189 ALA A C 1
ATOM 1509 O O . ALA A 1 189 ? -0.319 -14.982 -19.739 1.00 94.69 189 ALA A O 1
ATOM 1510 N N . ARG A 1 190 ? -0.985 -12.919 -20.316 1.00 93.00 190 ARG A N 1
ATOM 1511 C CA . ARG A 1 190 ? -0.121 -12.846 -21.510 1.00 93.00 190 ARG A CA 1
ATOM 1512 C C . ARG A 1 190 ? 1.356 -13.029 -21.171 1.00 93.00 190 ARG A C 1
ATOM 1514 O O . ARG A 1 190 ? 2.093 -13.629 -21.945 1.00 93.00 190 ARG A O 1
ATOM 1521 N N . TRP A 1 191 ? 1.802 -12.458 -20.055 1.00 90.88 191 TRP A N 1
ATOM 1522 C CA . TRP A 1 191 ? 3.191 -12.551 -19.621 1.00 90.88 191 TRP A CA 1
ATOM 1523 C C . TRP A 1 191 ? 3.557 -13.946 -19.104 1.00 90.88 191 TRP A C 1
ATOM 1525 O O . TRP A 1 191 ? 4.670 -14.401 -19.352 1.00 90.88 191 TRP A O 1
ATOM 1535 N N . GLU A 1 192 ? 2.639 -14.620 -18.413 1.00 90.31 192 GLU A N 1
ATOM 1536 C CA . GLU A 1 192 ? 2.791 -16.011 -17.973 1.00 90.31 192 GLU A CA 1
ATOM 1537 C C . GLU A 1 192 ? 2.860 -16.954 -19.187 1.00 90.31 192 GLU A C 1
ATOM 1539 O O . GLU A 1 192 ? 3.818 -17.715 -19.296 1.00 90.31 192 GLU A O 1
ATOM 1544 N N . ASP A 1 193 ? 1.976 -16.785 -20.178 1.00 90.56 193 ASP A N 1
ATOM 1545 C CA . ASP A 1 193 ? 2.026 -17.521 -21.453 1.00 90.56 193 ASP A CA 1
ATOM 1546 C C . ASP A 1 193 ? 3.372 -17.347 -22.195 1.00 90.56 193 ASP A C 1
ATOM 1548 O O . ASP A 1 193 ? 3.928 -18.279 -22.783 1.00 90.56 193 ASP A O 1
ATOM 1552 N N . GLU A 1 194 ? 3.933 -16.132 -22.172 1.00 88.31 194 GLU A N 1
ATOM 1553 C CA . GLU A 1 194 ? 5.255 -15.832 -22.741 1.00 88.31 194 GLU A CA 1
ATOM 1554 C C . GLU A 1 194 ? 6.412 -16.501 -21.979 1.00 88.31 194 GLU A C 1
ATOM 1556 O O . GLU A 1 194 ? 7.465 -16.761 -22.569 1.00 88.31 194 GLU A O 1
ATOM 1561 N N . LEU A 1 195 ? 6.268 -16.720 -20.668 1.00 84.50 195 LEU A N 1
ATOM 1562 C CA . LEU A 1 195 ? 7.268 -17.411 -19.851 1.00 84.50 195 LEU A CA 1
ATOM 1563 C C . LEU A 1 195 ? 7.207 -18.924 -20.035 1.00 84.50 195 LEU A C 1
ATOM 1565 O O . LEU A 1 195 ? 8.260 -19.557 -20.109 1.00 84.50 195 LEU A O 1
ATOM 1569 N N . ASP A 1 196 ? 6.001 -19.468 -20.157 1.00 86.88 196 ASP A N 1
ATOM 1570 C CA . ASP A 1 196 ? 5.760 -20.897 -20.360 1.00 86.88 196 ASP A CA 1
ATOM 1571 C C . ASP A 1 196 ? 6.007 -21.328 -21.818 1.00 86.88 196 ASP A C 1
ATOM 1573 O O . ASP A 1 196 ? 6.022 -22.516 -22.137 1.00 86.88 196 ASP A O 1
ATOM 1577 N N . GLY A 1 197 ? 6.236 -20.366 -22.718 1.00 84.56 197 GLY A N 1
ATOM 1578 C CA . GLY A 1 197 ? 6.518 -20.609 -24.132 1.00 84.56 197 GLY A CA 1
ATOM 1579 C C . GLY A 1 197 ? 5.279 -20.959 -24.959 1.00 84.56 197 GLY A C 1
ATOM 1580 O O . GLY A 1 197 ? 5.414 -21.294 -26.135 1.00 84.56 197 GLY A O 1
ATOM 1581 N N . THR A 1 198 ? 4.077 -20.848 -24.384 1.00 85.88 198 THR A N 1
ATOM 1582 C CA . THR A 1 198 ? 2.799 -21.044 -25.090 1.00 85.88 198 THR A CA 1
ATOM 1583 C C . THR A 1 198 ? 2.509 -19.899 -26.061 1.00 85.88 198 THR A C 1
ATOM 1585 O O . THR A 1 198 ? 1.781 -20.077 -27.039 1.00 85.88 198 THR A O 1
ATOM 1588 N N . ARG A 1 199 ? 3.131 -18.733 -25.841 1.00 84.19 199 ARG A N 1
ATOM 1589 C CA . ARG A 1 199 ? 3.066 -17.571 -26.729 1.00 84.19 199 ARG A CA 1
ATOM 1590 C C . ARG A 1 199 ? 4.466 -17.090 -27.123 1.00 84.19 199 ARG A C 1
ATOM 1592 O O . ARG A 1 199 ? 5.326 -16.933 -26.255 1.00 84.19 199 ARG A O 1
ATOM 1599 N N . PRO A 1 200 ? 4.715 -16.769 -28.409 1.00 77.88 200 PRO A N 1
ATOM 1600 C CA . PRO A 1 200 ? 5.970 -16.148 -28.805 1.00 77.88 200 PRO A CA 1
ATOM 1601 C C . PRO A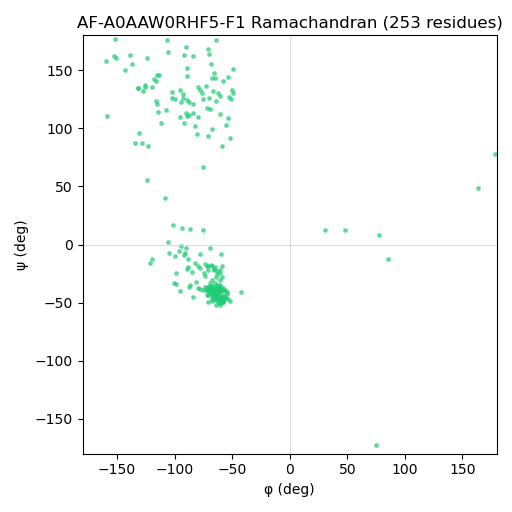 1 200 ? 6.084 -14.772 -28.151 1.00 77.88 200 PRO A C 1
ATOM 1603 O O . PRO A 1 200 ? 5.226 -13.903 -28.331 1.00 77.88 200 PRO A O 1
ATOM 1606 N N . ARG A 1 201 ? 7.172 -14.565 -27.404 1.00 74.44 201 ARG A N 1
ATOM 1607 C CA . ARG A 1 201 ? 7.504 -13.252 -26.854 1.00 74.44 201 ARG A CA 1
ATOM 1608 C C . ARG A 1 201 ? 7.678 -12.291 -28.031 1.00 74.44 201 ARG A C 1
ATOM 1610 O O . ARG A 1 201 ? 8.455 -12.618 -28.937 1.00 74.44 201 ARG A O 1
ATOM 1617 N N . PRO A 1 202 ? 6.998 -11.130 -28.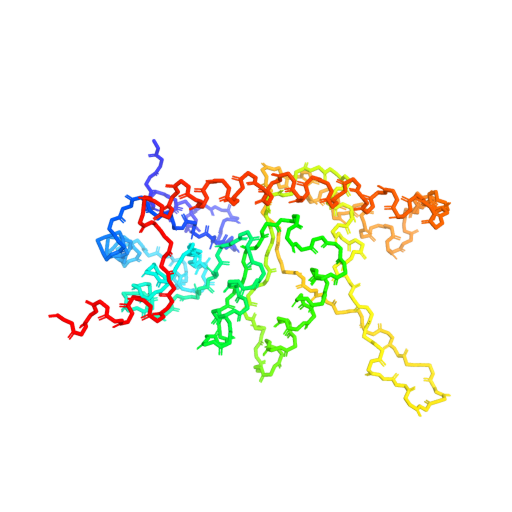054 1.00 68.31 202 PRO A N 1
ATOM 1618 C CA . PRO A 1 202 ? 7.255 -10.145 -29.088 1.00 68.31 202 PRO A CA 1
ATOM 1619 C C . PRO A 1 202 ? 8.753 -9.878 -29.082 1.00 68.31 202 PRO A C 1
ATOM 1621 O O . PRO A 1 202 ? 9.330 -9.631 -28.019 1.00 68.31 202 PRO A O 1
ATOM 1624 N N . SER A 1 203 ? 9.395 -9.999 -30.246 1.00 54.53 203 SER A N 1
ATOM 1625 C CA . SER A 1 203 ? 10.814 -9.706 -30.385 1.00 54.53 203 SER A CA 1
ATOM 1626 C C . SER A 1 203 ? 11.015 -8.288 -29.880 1.00 54.53 203 SER A C 1
ATOM 1628 O O . SER A 1 203 ? 10.640 -7.330 -30.561 1.00 54.53 203 SER A O 1
ATOM 1630 N N . SER A 1 204 ? 11.545 -8.151 -28.659 1.00 50.62 204 SER A N 1
ATOM 1631 C CA . SER A 1 204 ? 11.907 -6.851 -28.123 1.00 50.62 204 SER A CA 1
ATOM 1632 C C . SER A 1 204 ? 12.770 -6.225 -29.206 1.00 50.62 204 SER A C 1
ATOM 1634 O O . SER A 1 204 ? 13.739 -6.892 -29.611 1.00 50.62 204 SER A O 1
ATOM 1636 N N . PRO A 1 205 ? 12.459 -5.016 -29.713 1.00 41.31 205 PRO A N 1
ATOM 1637 C CA . PRO A 1 205 ? 13.401 -4.362 -30.596 1.00 41.31 205 PRO A CA 1
ATOM 1638 C C . PRO A 1 205 ? 14.733 -4.434 -29.864 1.00 41.31 205 PRO A C 1
ATOM 1640 O O . PRO A 1 205 ? 14.766 -4.201 -28.649 1.00 41.31 205 PRO A O 1
ATOM 1643 N N . ARG A 1 206 ? 15.794 -4.887 -30.545 1.00 40.78 206 ARG A N 1
ATOM 1644 C CA . ARG A 1 206 ? 17.155 -4.821 -30.009 1.00 40.78 206 ARG A CA 1
ATOM 1645 C C . ARG A 1 206 ? 17.400 -3.339 -29.763 1.00 40.78 206 ARG A C 1
ATOM 1647 O O . ARG A 1 206 ? 17.844 -2.616 -30.645 1.00 40.78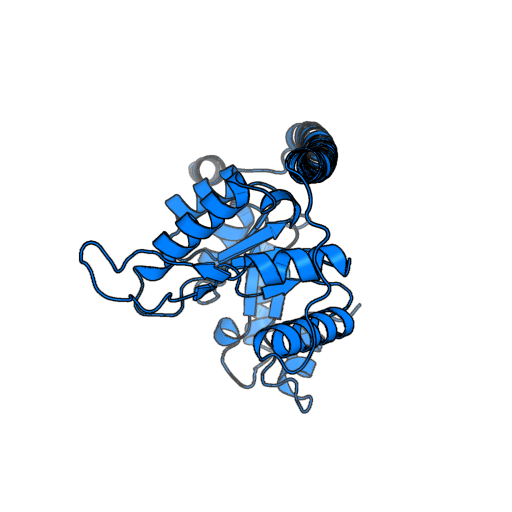 206 ARG A O 1
ATOM 1654 N N . LEU A 1 207 ? 16.968 -2.867 -28.599 1.00 44.69 207 LEU A N 1
ATOM 1655 C CA . LEU A 1 207 ? 16.994 -1.483 -28.196 1.00 44.69 207 LEU A CA 1
ATOM 1656 C C . LEU A 1 207 ? 18.474 -1.230 -27.987 1.00 44.69 207 LEU A C 1
ATOM 1658 O O . LEU A 1 207 ? 19.031 -1.562 -26.937 1.00 44.69 207 LEU A O 1
ATOM 1662 N N . GLY A 1 208 ? 19.122 -0.733 -29.045 1.00 40.50 208 GLY A N 1
ATOM 1663 C CA . GLY A 1 208 ? 20.521 -0.344 -29.021 1.00 40.50 208 GLY A CA 1
ATOM 1664 C C . GLY A 1 208 ? 20.758 0.550 -27.812 1.00 40.50 208 GLY A C 1
ATOM 1665 O O . GLY A 1 208 ? 19.835 1.236 -27.361 1.00 40.50 208 GLY A O 1
ATOM 1666 N N . LEU A 1 209 ? 21.974 0.524 -27.270 1.00 48.59 209 LEU A N 1
ATOM 1667 C CA . LEU A 1 209 ? 22.348 1.200 -26.023 1.00 48.59 209 LEU A CA 1
ATOM 1668 C C . LEU A 1 209 ? 21.751 2.623 -25.917 1.00 48.59 209 LEU A C 1
ATOM 1670 O O . LEU A 1 209 ? 21.184 2.984 -24.889 1.00 48.59 209 LEU A O 1
ATOM 1674 N N . ALA A 1 210 ? 21.758 3.368 -27.027 1.00 41.94 210 ALA A N 1
ATOM 1675 C CA . ALA A 1 210 ? 21.194 4.711 -27.163 1.00 41.94 210 ALA A CA 1
ATOM 1676 C C . ALA A 1 210 ? 19.676 4.817 -26.894 1.00 41.94 210 ALA A C 1
ATOM 1678 O O . ALA A 1 210 ? 19.216 5.801 -26.327 1.00 41.94 210 ALA A O 1
ATOM 1679 N N . SER A 1 211 ? 18.881 3.810 -27.253 1.00 44.41 211 SER A N 1
ATOM 1680 C CA . SER A 1 211 ? 17.423 3.799 -27.055 1.00 44.41 211 SER A CA 1
ATOM 1681 C C . SER A 1 211 ? 17.003 3.398 -25.637 1.00 44.41 211 SER A C 1
ATOM 1683 O O . SER A 1 211 ? 16.039 3.958 -25.126 1.00 44.41 211 SER A O 1
ATOM 1685 N N . ARG A 1 212 ? 17.766 2.519 -24.962 1.00 44.84 212 ARG A N 1
ATOM 1686 C CA . ARG A 1 212 ? 17.632 2.260 -23.511 1.00 44.84 212 ARG A CA 1
ATOM 1687 C C . ARG A 1 212 ? 17.973 3.499 -22.695 1.00 44.84 212 ARG A C 1
ATOM 1689 O O . ARG A 1 212 ? 17.326 3.780 -21.690 1.00 44.84 212 ARG A O 1
ATOM 1696 N N . VAL A 1 213 ? 18.988 4.232 -23.147 1.00 49.50 213 VAL A N 1
ATOM 1697 C CA . VAL A 1 213 ? 19.348 5.533 -22.595 1.00 49.50 213 VAL A CA 1
ATOM 1698 C C . VAL A 1 213 ? 18.193 6.504 -22.845 1.00 49.50 213 VAL A C 1
ATOM 1700 O O . VAL A 1 213 ? 17.670 7.044 -21.883 1.00 49.50 213 VAL A O 1
ATOM 1703 N N . ARG A 1 214 ? 17.691 6.647 -24.079 1.00 43.28 214 ARG A N 1
ATOM 1704 C CA . ARG A 1 214 ? 16.602 7.579 -24.432 1.00 43.28 214 ARG A CA 1
ATOM 1705 C C . ARG A 1 214 ? 15.266 7.295 -23.731 1.00 43.28 214 ARG A C 1
ATOM 1707 O O . ARG A 1 214 ? 14.626 8.239 -23.282 1.00 43.28 214 ARG A O 1
ATOM 1714 N N . SER A 1 215 ? 14.849 6.032 -23.601 1.00 48.50 215 SER A N 1
ATOM 1715 C CA . SER A 1 215 ? 13.650 5.675 -22.825 1.00 48.50 215 SER A CA 1
ATOM 1716 C C . SER A 1 215 ? 13.861 5.954 -21.337 1.00 48.50 215 SER A C 1
ATOM 1718 O O . SER A 1 215 ? 12.976 6.489 -20.682 1.00 48.50 215 SER A O 1
ATOM 1720 N N . GLY A 1 216 ? 15.070 5.684 -20.830 1.00 51.72 216 GLY A N 1
ATOM 1721 C CA . GLY A 1 216 ? 15.486 6.076 -19.489 1.00 51.72 216 GLY A CA 1
ATOM 1722 C C . GLY A 1 216 ? 15.461 7.592 -19.284 1.00 51.72 216 GLY A C 1
ATOM 1723 O O . GLY A 1 216 ? 15.004 8.034 -18.244 1.00 51.72 216 GLY A O 1
ATOM 1724 N N . TRP A 1 217 ? 15.874 8.395 -20.270 1.00 51.72 217 TRP A N 1
ATOM 1725 C CA . TRP A 1 217 ? 15.804 9.860 -20.212 1.00 51.72 217 TRP A CA 1
ATOM 1726 C C . TRP A 1 217 ? 14.370 10.373 -20.239 1.00 51.72 217 TRP A C 1
ATOM 1728 O O . TRP A 1 217 ? 14.078 11.304 -19.505 1.00 51.72 217 TRP A O 1
ATOM 1738 N N . GLY A 1 218 ? 13.477 9.770 -21.030 1.00 50.62 218 GLY A N 1
ATOM 1739 C CA . GLY A 1 218 ? 12.049 10.099 -21.010 1.00 50.62 218 GLY A CA 1
ATOM 1740 C C . GLY A 1 218 ? 11.410 9.795 -19.654 1.00 50.62 218 GLY A C 1
ATOM 1741 O O . GLY A 1 218 ? 10.748 10.652 -19.080 1.00 50.62 218 GLY A O 1
ATOM 1742 N N . GLU A 1 219 ? 11.692 8.617 -19.089 1.00 56.06 219 GLU A N 1
ATOM 1743 C CA . GLU A 1 219 ? 11.258 8.240 -17.737 1.00 56.06 219 GLU A CA 1
ATOM 1744 C C . GLU A 1 219 ? 11.875 9.146 -16.657 1.00 56.06 219 GLU A C 1
ATOM 1746 O O . GLU A 1 219 ? 11.193 9.513 -15.706 1.00 56.06 219 GLU A O 1
ATOM 1751 N N . VAL A 1 220 ? 13.143 9.543 -16.804 1.00 57.28 220 VAL A N 1
ATOM 1752 C CA . VAL A 1 220 ? 13.834 10.470 -15.893 1.00 57.28 220 VAL A CA 1
ATOM 1753 C C . VAL A 1 220 ? 13.287 11.886 -16.024 1.00 57.28 220 VAL A C 1
ATOM 1755 O O . VAL A 1 220 ? 13.154 12.552 -15.008 1.00 57.28 220 VAL A O 1
ATOM 1758 N N . LEU A 1 221 ? 12.943 12.346 -17.227 1.00 61.94 221 LEU A N 1
ATOM 1759 C CA . LEU A 1 221 ? 12.334 13.654 -17.472 1.00 61.94 221 LEU A CA 1
ATOM 1760 C C . LEU A 1 221 ? 10.924 13.717 -16.901 1.00 61.94 221 LEU A C 1
ATOM 1762 O O . LEU A 1 221 ? 10.596 14.690 -16.236 1.00 61.94 221 LEU A O 1
ATOM 1766 N N . GLU A 1 222 ? 10.112 12.682 -17.097 1.00 57.09 222 GLU A N 1
ATOM 1767 C CA . GLU A 1 222 ? 8.785 12.609 -16.484 1.00 57.09 222 GLU A CA 1
ATOM 1768 C C . GLU A 1 222 ? 8.891 12.481 -14.961 1.00 57.09 222 GLU A C 1
ATOM 1770 O O . GLU A 1 222 ? 8.272 13.255 -14.233 1.00 57.09 222 GLU A O 1
ATOM 1775 N N . ALA A 1 223 ? 9.766 11.613 -14.445 1.00 56.78 223 ALA A N 1
ATOM 1776 C CA . ALA A 1 223 ? 10.035 11.545 -13.012 1.00 56.78 223 ALA A CA 1
ATOM 1777 C C . ALA A 1 223 ? 10.562 12.880 -12.467 1.00 56.78 223 ALA A C 1
ATOM 1779 O O . ALA A 1 223 ? 10.180 13.265 -11.368 1.00 56.78 223 ALA A O 1
ATOM 1780 N N . ALA A 1 224 ? 11.388 13.614 -13.216 1.00 66.69 224 ALA A N 1
ATOM 1781 C CA . ALA A 1 224 ? 11.889 14.932 -12.840 1.00 66.69 224 ALA A CA 1
ATOM 1782 C C . ALA A 1 224 ? 10.785 15.990 -12.874 1.00 66.69 224 ALA A C 1
ATOM 1784 O O . ALA A 1 224 ? 10.722 16.787 -11.948 1.00 66.69 224 ALA A O 1
ATOM 1785 N N . LYS A 1 225 ? 9.880 15.975 -13.861 1.00 65.69 225 LYS A N 1
ATOM 1786 C CA . LYS A 1 225 ? 8.702 16.855 -13.906 1.00 65.69 225 LYS A CA 1
ATOM 1787 C C . LYS A 1 225 ? 7.778 16.603 -12.723 1.00 65.69 225 LYS A C 1
ATOM 1789 O O . LYS A 1 225 ? 7.414 17.553 -12.043 1.00 65.69 225 LYS A O 1
ATOM 1794 N N . PHE A 1 226 ? 7.449 1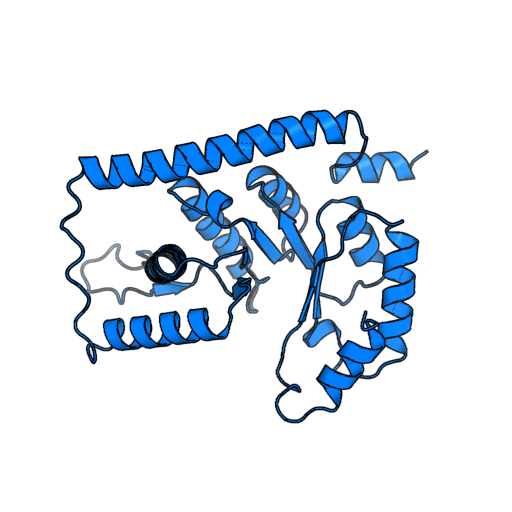5.347 -12.425 1.00 59.19 226 PHE A N 1
ATOM 1795 C CA . PHE A 1 226 ? 6.622 15.006 -11.265 1.00 59.19 226 PHE A CA 1
ATOM 1796 C C . PHE A 1 226 ? 7.343 15.275 -9.943 1.00 59.19 226 PHE A C 1
ATOM 1798 O O . PHE A 1 226 ? 6.723 15.759 -9.003 1.00 59.19 226 PHE A O 1
ATOM 1805 N N . THR A 1 227 ? 8.654 15.032 -9.866 1.00 62.62 227 THR A N 1
ATOM 1806 C CA . THR A 1 227 ? 9.463 15.381 -8.688 1.00 62.62 227 THR A CA 1
ATOM 1807 C C . THR A 1 227 ? 9.529 16.892 -8.509 1.00 62.62 227 THR A C 1
ATOM 1809 O O . THR A 1 227 ? 9.418 17.352 -7.385 1.00 62.62 227 THR A O 1
ATOM 1812 N N . LEU A 1 228 ? 9.664 17.674 -9.581 1.00 69.75 228 LEU A N 1
ATOM 1813 C CA . LEU A 1 228 ? 9.660 19.135 -9.545 1.00 69.75 228 LEU A CA 1
ATOM 1814 C C . LEU A 1 228 ? 8.281 19.661 -9.151 1.00 69.75 228 LEU A C 1
ATOM 1816 O O . LEU A 1 228 ? 8.192 20.477 -8.242 1.00 69.75 228 LEU A O 1
ATOM 1820 N N . LEU A 1 229 ? 7.210 19.147 -9.761 1.00 68.25 229 LEU A N 1
ATOM 1821 C CA . LEU A 1 229 ? 5.831 19.450 -9.384 1.00 68.25 229 LEU A CA 1
ATOM 1822 C C . LEU A 1 229 ? 5.601 19.125 -7.909 1.00 68.25 229 LEU A C 1
ATOM 1824 O O . LEU A 1 229 ? 4.975 19.904 -7.206 1.00 68.25 229 LEU A O 1
ATOM 1828 N N . TRP A 1 230 ? 6.158 18.019 -7.419 1.00 60.88 230 TRP A N 1
ATOM 1829 C CA . TRP A 1 230 ? 6.084 17.641 -6.017 1.00 60.88 230 TRP A CA 1
ATOM 1830 C C . TRP A 1 230 ? 6.980 18.494 -5.128 1.00 60.88 230 TRP A C 1
ATOM 1832 O O . TRP A 1 230 ? 6.553 18.821 -4.041 1.00 60.88 230 TRP A O 1
ATOM 1842 N N . VAL A 1 231 ? 8.177 18.910 -5.545 1.00 70.31 231 VAL A N 1
ATOM 1843 C CA . VAL A 1 231 ? 9.014 19.868 -4.800 1.00 70.31 231 VAL A CA 1
ATOM 1844 C C . VAL A 1 231 ? 8.308 21.215 -4.705 1.00 70.31 231 VAL A C 1
ATOM 1846 O O . VAL A 1 231 ? 8.344 21.835 -3.651 1.00 70.31 231 VAL A O 1
ATOM 1849 N N . VAL A 1 232 ? 7.607 21.636 -5.756 1.00 74.69 232 VAL A N 1
ATOM 1850 C CA . VAL A 1 232 ? 6.751 22.826 -5.751 1.00 74.69 232 VAL A CA 1
ATOM 1851 C C . VAL A 1 232 ? 5.552 22.609 -4.830 1.00 74.69 232 VAL A C 1
ATOM 1853 O O . VAL A 1 232 ? 5.315 23.426 -3.948 1.00 74.69 232 VAL A O 1
ATOM 1856 N N . LEU A 1 233 ? 4.849 21.479 -4.939 1.00 61.72 233 LEU A N 1
ATOM 1857 C CA . LEU A 1 233 ? 3.726 21.136 -4.067 1.00 61.72 233 LEU A CA 1
ATOM 1858 C C . LEU A 1 233 ? 4.175 20.992 -2.609 1.00 61.72 233 LEU A C 1
ATOM 1860 O O . LEU A 1 233 ? 3.433 21.361 -1.716 1.00 61.72 233 LEU A O 1
ATOM 1864 N N . GLN A 1 234 ? 5.381 20.489 -2.355 1.00 59.47 234 GLN A N 1
ATOM 1865 C CA . GLN A 1 234 ? 6.038 20.383 -1.053 1.00 59.47 234 GLN A CA 1
ATOM 1866 C C . GLN A 1 234 ? 6.450 21.745 -0.554 1.00 59.47 234 GLN A C 1
ATOM 1868 O O . GLN A 1 234 ? 6.238 22.014 0.608 1.00 59.47 234 GLN A O 1
ATOM 1873 N N . ALA A 1 235 ? 7.022 22.617 -1.379 1.00 64.12 235 ALA A N 1
ATOM 1874 C CA . ALA A 1 235 ? 7.317 23.982 -0.975 1.00 64.12 235 ALA A CA 1
ATOM 1875 C C . ALA A 1 235 ? 6.010 24.655 -0.543 1.00 64.12 235 ALA A C 1
ATOM 1877 O O . ALA A 1 235 ? 5.909 25.113 0.589 1.00 64.12 235 ALA A O 1
ATOM 1878 N N . VAL A 1 236 ? 4.961 24.556 -1.360 1.00 63.06 236 VAL A N 1
ATOM 1879 C CA . VAL A 1 236 ? 3.619 25.070 -1.056 1.00 63.06 236 VAL A CA 1
ATOM 1880 C C . VAL A 1 236 ? 3.015 24.414 0.199 1.00 63.06 236 VAL A C 1
ATOM 1882 O O . VAL A 1 236 ? 2.517 25.111 1.077 1.00 63.06 236 VAL A O 1
ATOM 1885 N N . THR A 1 237 ? 3.107 23.091 0.356 1.00 53.12 237 THR A N 1
ATOM 1886 C CA . THR A 1 237 ? 2.541 22.349 1.504 1.00 53.12 237 THR A CA 1
ATOM 1887 C C . THR A 1 237 ? 3.415 22.357 2.754 1.00 53.12 237 THR A C 1
ATOM 1889 O O . THR A 1 237 ? 2.928 22.068 3.838 1.00 53.12 237 THR A O 1
ATOM 1892 N N . ARG A 1 238 ? 4.692 22.716 2.652 1.00 51.59 238 ARG A N 1
ATOM 1893 C CA . ARG A 1 238 ? 5.618 22.929 3.772 1.00 51.59 238 ARG A CA 1
ATOM 1894 C C . ARG A 1 238 ? 5.508 24.362 4.277 1.00 51.59 238 ARG A C 1
ATOM 1896 O O . ARG A 1 238 ? 5.490 24.558 5.487 1.00 51.59 238 ARG A O 1
ATOM 1903 N N . PHE A 1 239 ? 5.274 25.326 3.380 1.00 51.03 239 PHE A N 1
ATOM 1904 C CA . PHE A 1 239 ? 4.667 26.608 3.751 1.00 51.03 239 PHE A CA 1
ATOM 1905 C C . PHE A 1 239 ? 3.253 26.412 4.343 1.00 51.03 239 PHE A C 1
ATOM 1907 O O . PHE A 1 239 ? 2.818 27.216 5.162 1.00 51.03 239 PHE A O 1
ATOM 1914 N N . SER A 1 240 ? 2.589 25.286 4.043 1.00 50.28 240 SER A N 1
ATOM 1915 C CA . SER A 1 240 ? 1.314 24.839 4.633 1.00 50.28 240 SER A CA 1
ATOM 1916 C C . SER A 1 240 ? 1.450 23.623 5.588 1.00 50.28 240 SER A C 1
ATOM 1918 O O . SER A 1 240 ? 0.649 22.705 5.538 1.00 50.28 240 SER A O 1
ATOM 1920 N N . LYS A 1 241 ? 2.490 23.538 6.435 1.00 50.59 241 LYS A N 1
ATOM 1921 C CA . LYS A 1 241 ? 2.610 22.622 7.611 1.00 50.59 241 LYS A CA 1
ATOM 1922 C C . LYS A 1 241 ? 2.279 21.098 7.479 1.00 50.59 241 LYS A C 1
ATOM 1924 O O . LYS A 1 241 ? 2.180 20.443 8.512 1.00 50.59 241 LYS A O 1
ATOM 1929 N N . ARG A 1 242 ? 2.120 20.476 6.300 1.00 55.44 242 ARG A N 1
ATOM 1930 C CA . ARG A 1 242 ? 1.461 19.140 6.177 1.00 55.44 242 ARG A CA 1
ATOM 1931 C C . ARG A 1 242 ? 2.356 17.883 6.165 1.00 55.44 242 ARG A C 1
ATOM 1933 O O . ARG A 1 242 ? 1.826 16.773 6.087 1.00 55.44 242 ARG A O 1
ATOM 1940 N N . LEU A 1 243 ? 3.686 17.993 6.230 1.00 58.25 243 LEU A N 1
ATOM 1941 C CA . LEU A 1 243 ? 4.595 16.836 6.089 1.00 58.25 243 LEU A CA 1
ATOM 1942 C C . LEU A 1 243 ? 5.599 16.747 7.237 1.00 58.25 243 LEU A C 1
ATOM 1944 O O . LEU A 1 243 ? 6.716 17.252 7.145 1.00 58.25 243 LEU A O 1
ATOM 1948 N N . ASP A 1 244 ? 5.187 16.072 8.306 1.00 69.56 244 ASP A N 1
ATOM 1949 C CA . ASP A 1 244 ? 6.016 15.864 9.491 1.00 69.56 244 ASP A CA 1
ATOM 1950 C C . ASP A 1 244 ? 6.866 14.582 9.375 1.00 69.56 244 ASP A C 1
ATOM 1952 O O . ASP A 1 244 ? 6.450 13.559 8.812 1.00 69.56 244 ASP A O 1
ATOM 1956 N N . THR A 1 245 ? 8.081 14.618 9.925 1.00 69.19 245 THR A N 1
ATOM 1957 C CA . THR A 1 245 ? 8.931 13.429 10.096 1.00 69.19 245 THR A CA 1
ATOM 1958 C C . THR A 1 245 ? 8.705 12.788 11.472 1.00 69.19 245 THR A C 1
ATOM 1960 O O . THR A 1 245 ? 8.152 13.422 12.370 1.00 69.19 245 THR A O 1
ATOM 1963 N N . LEU A 1 246 ? 9.121 11.526 11.669 1.00 59.59 246 LEU A N 1
ATOM 1964 C CA . LEU A 1 246 ? 8.988 10.840 12.970 1.00 59.59 246 LEU A CA 1
ATOM 1965 C C . LEU A 1 246 ? 9.583 11.665 14.136 1.00 59.59 246 LEU A C 1
ATOM 1967 O O . LEU A 1 246 ? 8.879 11.859 15.129 1.00 59.59 246 LEU A O 1
ATOM 1971 N N . PRO A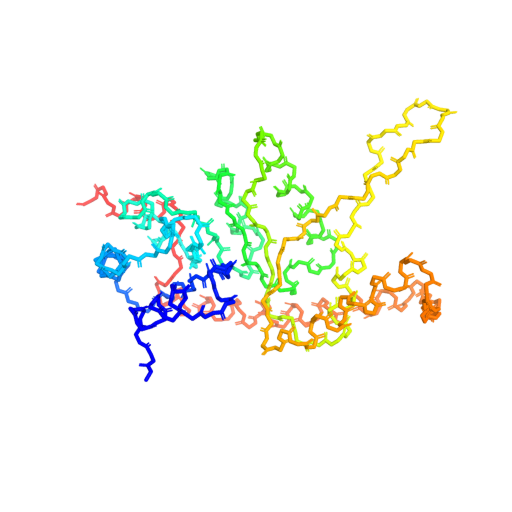 1 247 ? 10.817 12.204 14.026 1.00 61.69 247 PRO A N 1
ATOM 1972 C CA . PRO A 1 247 ? 11.390 13.065 15.061 1.00 61.69 247 PRO A CA 1
ATOM 1973 C C . PRO A 1 247 ? 10.553 14.311 15.380 1.00 61.69 247 PRO A C 1
ATOM 1975 O O . PRO A 1 247 ? 10.469 14.703 16.543 1.00 61.69 247 PRO A O 1
ATOM 1978 N N . ASP A 1 248 ? 9.926 14.931 14.379 1.00 66.88 248 ASP A N 1
ATOM 1979 C CA . ASP A 1 248 ? 9.153 16.166 14.565 1.00 66.88 248 ASP A CA 1
ATOM 1980 C C . ASP A 1 248 ? 7.846 15.909 15.328 1.00 66.88 248 ASP A C 1
ATOM 1982 O O . ASP A 1 248 ? 7.488 16.673 16.225 1.00 66.88 248 ASP A O 1
ATOM 1986 N N . VAL A 1 249 ? 7.166 14.795 15.030 1.00 59.16 249 VAL A N 1
ATOM 1987 C CA . VAL A 1 249 ? 5.949 14.375 15.747 1.00 59.16 249 VAL A CA 1
ATOM 1988 C C . VAL A 1 249 ? 6.266 14.000 17.194 1.00 59.16 249 VAL A C 1
ATOM 1990 O O . VAL A 1 249 ? 5.520 14.361 18.103 1.00 59.16 249 VAL A O 1
ATOM 1993 N N . MET A 1 250 ? 7.383 13.303 17.425 1.00 60.44 250 MET A N 1
ATOM 1994 C CA . MET A 1 250 ? 7.799 12.916 18.776 1.00 60.44 250 MET A CA 1
ATOM 1995 C C . MET A 1 250 ? 8.118 14.133 19.655 1.00 60.44 250 MET A C 1
ATOM 1997 O O . MET A 1 250 ? 7.777 14.123 20.833 1.00 60.44 250 MET A O 1
ATOM 2001 N N . LYS A 1 251 ? 8.697 15.202 19.092 1.00 58.59 251 LYS A N 1
ATOM 2002 C CA . LYS A 1 251 ? 8.986 16.444 19.830 1.00 58.59 251 LYS A CA 1
ATOM 2003 C C . LYS A 1 251 ? 7.726 17.199 20.264 1.00 58.59 251 LYS A C 1
ATOM 2005 O O . LYS A 1 251 ? 7.709 17.739 21.363 1.00 58.59 251 LYS A O 1
ATOM 2010 N N . ARG A 1 252 ? 6.660 17.208 19.450 1.00 59.31 252 ARG A N 1
ATOM 2011 C CA . ARG A 1 252 ? 5.403 17.918 19.774 1.00 59.31 252 ARG A CA 1
ATOM 2012 C C . ARG A 1 252 ? 4.613 17.315 20.941 1.00 59.31 252 ARG A C 1
ATOM 2014 O O . ARG A 1 252 ? 3.746 17.994 21.463 1.00 59.31 252 ARG A O 1
ATOM 2021 N N . LYS A 1 253 ? 4.876 16.064 21.340 1.00 48.97 253 LYS A N 1
ATOM 2022 C CA . LYS A 1 253 ? 4.196 15.410 22.478 1.00 48.97 253 LYS A CA 1
ATOM 2023 C C . LYS A 1 253 ? 4.897 15.612 23.830 1.00 48.97 253 LYS A C 1
ATOM 2025 O O . LYS A 1 253 ? 4.405 15.100 24.828 1.00 48.97 253 LYS A O 1
ATOM 2030 N N . VAL A 1 254 ? 6.049 16.288 23.855 1.00 48.38 254 VAL A N 1
ATOM 2031 C CA . VAL A 1 254 ? 6.860 16.511 25.072 1.00 48.38 254 VAL A CA 1
ATOM 2032 C C . VAL A 1 254 ? 6.744 17.961 25.583 1.00 48.38 254 VAL A C 1
ATOM 2034 O O . VAL A 1 254 ? 7.360 18.313 26.582 1.00 48.38 254 VAL A O 1
ATOM 2037 N N . GLN A 1 255 ? 5.934 18.795 24.926 1.00 36.38 255 GLN A N 1
ATOM 2038 C CA . GLN A 1 255 ? 5.506 20.114 25.410 1.00 36.38 255 GLN A CA 1
ATOM 2039 C C . GLN A 1 255 ? 4.042 20.047 25.828 1.00 36.38 255 GLN A C 1
ATOM 2041 O O . GLN A 1 255 ? 3.702 20.733 26.813 1.00 36.38 255 GLN A O 1
#

Sequence (255 aa):
MPRLSDVLRLLAEEEGMQKTWCVLDIKIDDDAEHLLSSMRNVLATTKGPVPWEHRILLGCWNATYITAARRILPAFPLSHISWSRSYSAHFGAAMPNLGYSLHFATLSGVLGRRFLARARERHHHHRNRGPPIMTWTVNQDNWMRWLLDRNLVQDHRGGGGGGGGVVQARRVLDAVITDDPRQFREACARWEDELDGTRPRPSSPRLGLASRVRSGWGEVLEAAKFTLLWVVLQAVTRFSKRLDTLPDVMKRKVQ

InterPro domains:
  IPR017946 PLC-like phosphodiesterase, TIM beta/alpha-barrel domain superfamily [G3DSA:3.20.20.190] (1-192)
  IPR017946 PLC-like phosphodiesterase, TIM beta/alpha-barrel domain superfamily [SSF51695] (1-186)
  IPR030395 Glycerophosphodiester phosphodiesterase domain [PF03009] (38-150)

Secondary structure (DSSP, 8-state):
---HHHHHHHHHHSTT-TT--EEEEE-SSS-HHHHHHHHHHHHHHS--SS-GGGTEEEEESSHHHHHHHHHHSTTS-EEEEES-HHHHHHHHHH-TT-EEEEEHHHHSHHHHHHHHHHHHHHHHTSSS--S-EEEE----HHHHHHHHHHHEEEE--S-SSSS----EEEE--SEE--S-HHHHHHHHHHHHHHHHTSSPPP------HHHHHHHHHHHHHHHHHHHHHHHHHHHHHHHTT----HHHHHHHT--

pLDDT: mean 79.99, std 18.23, range [36.38, 98.38]

Foldseek 3Di:
DDDPLRVQCCCAPDPPSLPAAEEDADDQPDQLLVVLLVVLVSLVPRDHPDRNLVRYEYEDAAQNNVVNCCVSVVSHQYEYEDQDLVQRVVVCVVPLQYEYEYELLSLPDDVNLVSLVVNVVSQVVDPDRGHAYEYDDDEDLVSLLVCVVSQWDFDPVDPPDDDDDDRDTHGSHDYHHYPDVPSSVVSVVVVVCCVVVVDPDPPDPPCPPVNVVVVVVVSVVVSVVVVVVVVVVCVVCVVVVRHDHNVRVVVVVVD

Nearest PDB structures (foldseek):
  3nl2-assembly1_E  TM=4.795E-01  e=3.314E-01  Nakaseomyces glabratus
  3nl2-assembly1_A  TM=4.593E-01  e=2.300E-01  Nakaseomyces glabratus
  3nl2-assembly1_D  TM=4.854E-01  e=3.978E-01  Nakaseomyces glabratus
  3nl2-assembly1_C  TM=4.521E-01  e=4.775E-01  Nakaseomyces glabratus
  3nl2-assembly1_B  TM=4.919E-01  e=6.880E-01  Nakaseomyces glabratus

Radius of gyration: 20.56 Å; Cα contacts (8 Å, |Δi|>4): 291; chains: 1; bounding box: 54×53×56 Å